Protein AF-A0AAC8W5Y7-F1 (afdb_monomer)

Foldseek 3Di:
DDPPDDDVVVLLVQQVVQVPDPFDPQCCFLLLVVLLCVLLVHDSPPDPLEAEDPFQALDLDDQPCQQPPPRQEYEYAPSVCVVNPPDPSHDYFYAFGSLLVSCVSVVQAADPQAEAEEEEEDQDDQFKHKDDPLLVQLVVQLPFPPRRPDYAYEYESVCVVVVSCVSNVVSVHHYHYLHHRSDSCSSVRLSVVLSNHQAYEYCDDDRSCLSNVQSQRFYAYDDDNIDMDGHPCNVVQVVVCVVVVHHSDDPCVCVRPSNVVLVVQHHHSPDDRGQDPSNSVSSCSRRNNVVGDDSNVSSVVVVVSCCVVPVVVVVVVVVCVVVVPPDPD

Nearest PDB structures (foldseek):
  3mmz-assembly1_D-2  TM=4.426E-01  e=1.079E-01  Streptomyces avermitilis MA-4680 = NBRC 14893
  1vgu-assembly1_A  TM=3.150E-01  e=2.350E+00  Escherichia coli
  6roj-assembly1_A  TM=2.893E-01  e=3.775E+00  Saccharomyces cerevisiae S288C
  3tqh-assembly1_A  TM=2.753E-01  e=6.435E+00  Coxiella burnetii
  3fks-assembly1_G  TM=1.838E-01  e=5.077E+00  Saccharomyces cerevisiae

pLDDT: mean 87.55, std 13.94, range [38.94, 98.75]

Secondary structure (DSSP, 8-state):
---TT--HHHHHHHHHHHHTSPPPPGGGGGGHHHHHHHHTT--TTS---EEE-SS--SS-PPPHHHHH---SEEEE-HHHHHHHTT-TT-EEEE---HHHHHHHHTT----TT-EEEEEE-----SSEEEE--HHHHHHHHHTS-GGG-SEEEE--HHHHHTTTTHHHHHTTPPEE----TT-TTHHHHHHHHHTTEEEEEESS-SHHHHHHHHTT--EEE-SPPPEEEE-TTHHHHHHHHHHHTS-SS-GGGGG-HHHHHHHHHSPBTTS--S--HHHHHHHHHHH--SSPPPHHHHHHHHHHHHHHH-HHHHHHHHHHHHH--SS--

Sequence (329 aa):
MSITGFDLDTAFRQIEALAAQPLPDEPYWYGLGYH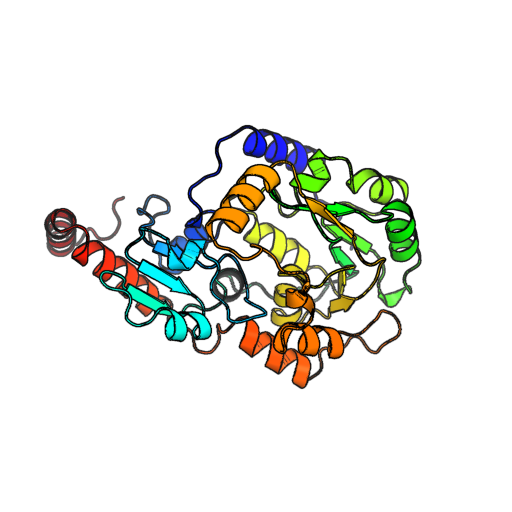ILDMCELPATFPLRFQVHHGPMIDPEPFRMYTESRLPILICHEAFAKTLQGQPGRKIMVLGAPQVRYRRYQGIVQDADACGTIAFPCHSTHHIDTEFDHSAYAEQLRTLPERFQPVSVCIYALDLLKGRHMPYLEAGLPILSAGHMADPEFTTRLYNFLRRARFTTGNEIGTHSILSLEMGIPYFHSGPQPLYRPGAGAAEHAAIADKLGKPLLSPTDYNRPKSARLRALIPTVTDNVAISPDLAALIQDIHGCDDAASVDDVRRFILDSYVSFYPATQTVLRHARKTGDFLGV

Solvent-accessible surface area (backbone atoms only — not comparable to full-atom values): 18246 Å² total; per-residue (Å²): 129,73,94,77,82,70,58,56,68,61,50,47,55,52,30,54,58,55,70,76,44,83,76,64,64,73,39,39,43,37,12,46,41,53,44,53,27,55,69,38,76,40,52,86,82,56,80,83,59,45,42,55,58,95,50,53,45,65,60,69,72,74,54,64,67,71,80,64,49,86,48,46,26,38,40,27,38,59,62,39,50,67,76,55,62,85,52,85,85,56,46,77,46,48,48,16,17,53,68,59,51,43,36,59,73,69,65,65,59,62,45,95,82,33,40,23,22,38,33,36,65,67,65,47,54,71,44,32,35,51,46,68,67,50,52,62,39,27,52,53,59,72,65,48,60,71,91,48,43,60,53,33,38,41,46,51,37,68,36,49,78,67,54,65,52,50,44,30,50,76,64,70,34,51,66,44,60,43,43,32,54,71,30,63,56,15,50,61,44,42,50,61,50,51,22,44,27,46,29,35,33,18,35,51,89,51,61,70,48,52,58,33,47,71,62,70,27,32,41,28,48,50,65,66,75,64,44,81,40,79,22,90,45,24,65,63,49,48,59,48,17,65,76,65,77,47,70,88,74,52,88,63,62,68,70,35,70,51,49,43,52,50,60,72,60,49,27,42,83,89,51,78,44,69,78,44,73,69,45,51,54,49,48,49,67,32,30,32,54,87,84,28,60,53,57,68,55,50,35,50,50,52,54,53,48,48,42,71,77,36,63,76,49,44,57,53,53,54,47,27,70,73,70,67,56,78,83,86,116

Radius of gyration: 20.74 Å; Cα contacts (8 Å, |Δi|>4): 518; chains: 1; bounding box: 56×45×54 Å

Mean predicted aligned error: 6.44 Å

Organism: NCBI:txid528244

Structure (mmCIF, N/CA/C/O backbone):
data_AF-A0AAC8W5Y7-F1
#
_entry.id   AF-A0AAC8W5Y7-F1
#
loop_
_atom_site.group_PDB
_atom_site.id
_atom_site.type_symbol
_atom_site.label_atom_id
_atom_site.label_alt_id
_atom_site.label_comp_id
_atom_site.label_asym_id
_atom_site.label_entity_id
_atom_site.label_seq_id
_atom_site.pdbx_PDB_ins_code
_atom_site.Cartn_x
_atom_site.Cartn_y
_atom_site.Cartn_z
_atom_site.occupancy
_atom_site.B_iso_or_equiv
_atom_site.auth_seq_id
_atom_site.auth_comp_id
_atom_site.auth_asym_id
_atom_site.auth_atom_id
_atom_site.pdbx_PDB_model_num
ATOM 1 N N . MET A 1 1 ? -1.435 -14.550 -19.882 1.00 45.97 1 MET A N 1
ATOM 2 C CA . MET A 1 1 ? -2.482 -13.511 -19.985 1.00 45.97 1 MET A CA 1
ATOM 3 C C . MET A 1 1 ? -1.855 -12.203 -19.553 1.00 45.97 1 MET A C 1
ATOM 5 O O . MET A 1 1 ? -1.107 -12.215 -18.596 1.00 45.97 1 MET A O 1
ATOM 9 N N . SER 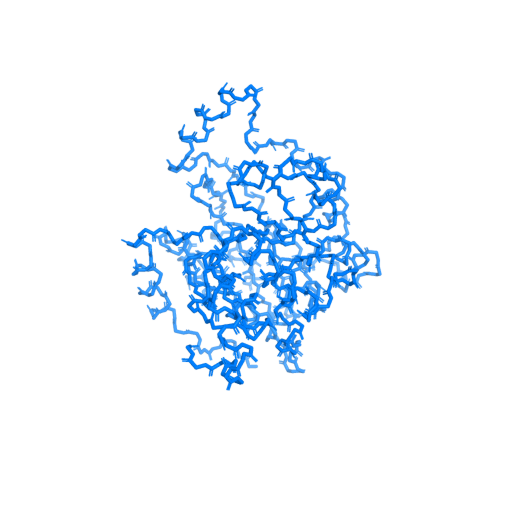A 1 2 ? -2.058 -11.105 -20.270 1.00 51.28 2 SER A N 1
ATOM 10 C CA . SER A 1 2 ? -1.596 -9.803 -19.782 1.00 51.28 2 SER A CA 1
ATOM 11 C C . SER A 1 2 ? -2.571 -9.292 -18.712 1.00 51.28 2 SER A C 1
ATOM 13 O O . SER A 1 2 ? -3.741 -9.682 -18.732 1.00 51.28 2 SER A O 1
ATOM 15 N N . ILE A 1 3 ? -2.142 -8.392 -17.819 1.00 61.19 3 ILE A N 1
ATOM 16 C CA . ILE A 1 3 ? -3.042 -7.560 -16.991 1.00 61.19 3 ILE A CA 1
ATOM 17 C C . ILE A 1 3 ? -3.725 -6.517 -17.917 1.00 61.19 3 ILE A C 1
ATOM 19 O O . ILE A 1 3 ? -3.741 -5.315 -17.675 1.00 61.19 3 ILE A O 1
ATOM 23 N N . THR A 1 4 ? -4.229 -6.970 -19.066 1.00 56.12 4 THR A N 1
ATOM 24 C CA . THR A 1 4 ? -4.900 -6.196 -20.109 1.00 56.12 4 THR A CA 1
ATOM 25 C C . THR A 1 4 ? -6.372 -6.137 -19.763 1.00 56.12 4 THR A C 1
ATOM 27 O O . THR A 1 4 ? -7.083 -7.131 -19.880 1.00 56.12 4 THR A O 1
ATOM 30 N N . GLY A 1 5 ? -6.811 -4.979 -19.293 1.00 71.94 5 GLY A N 1
ATOM 31 C CA . GLY A 1 5 ? -8.181 -4.749 -18.840 1.00 71.94 5 GLY A CA 1
ATOM 32 C C . GLY A 1 5 ? -8.302 -3.572 -17.877 1.00 71.94 5 GLY A C 1
ATOM 33 O O . GLY A 1 5 ? -9.412 -3.150 -17.576 1.00 71.94 5 GLY A O 1
ATOM 34 N N . PHE A 1 6 ? -7.178 -3.027 -17.400 1.00 88.06 6 PHE A N 1
ATOM 35 C CA . PHE A 1 6 ? -7.176 -1.786 -16.637 1.00 88.06 6 PHE A CA 1
ATOM 36 C C . PHE A 1 6 ? -7.458 -0.589 -17.556 1.00 88.06 6 PHE A C 1
ATOM 38 O O . PHE A 1 6 ? -6.692 -0.312 -18.478 1.00 88.06 6 PHE A O 1
ATOM 45 N N . ASP A 1 7 ? -8.563 0.106 -17.297 1.00 93.88 7 ASP A N 1
ATOM 46 C CA . ASP A 1 7 ? -8.934 1.346 -17.977 1.00 93.88 7 ASP A CA 1
ATOM 47 C C . ASP A 1 7 ? -8.217 2.529 -17.307 1.00 93.88 7 ASP A C 1
ATOM 49 O O . ASP A 1 7 ? -8.671 3.071 -16.292 1.00 93.88 7 ASP A O 1
ATOM 53 N N . LEU A 1 8 ? -7.059 2.891 -17.869 1.00 93.88 8 LEU A N 1
ATOM 54 C CA . LEU A 1 8 ? -6.228 3.982 -17.364 1.00 93.88 8 LEU A CA 1
ATOM 55 C C . LEU A 1 8 ? -6.957 5.331 -17.418 1.00 93.88 8 LEU A C 1
ATOM 57 O O . LEU A 1 8 ? -6.830 6.108 -16.476 1.00 93.88 8 LEU A O 1
ATOM 61 N N . ASP A 1 9 ? -7.751 5.591 -18.458 1.00 95.12 9 ASP A N 1
ATOM 62 C CA . ASP A 1 9 ? -8.460 6.864 -18.625 1.00 95.12 9 ASP A CA 1
ATOM 63 C C . ASP A 1 9 ? -9.539 7.036 -17.554 1.00 95.12 9 ASP A C 1
ATOM 65 O O . ASP A 1 9 ? -9.685 8.109 -16.961 1.00 95.12 9 ASP A O 1
ATOM 69 N N . THR A 1 10 ? -10.295 5.974 -17.268 1.00 95.56 10 THR A N 1
ATOM 70 C CA . THR A 1 10 ? -11.274 5.986 -16.174 1.00 95.56 10 THR A CA 1
ATOM 71 C C . THR A 1 10 ? -10.589 6.152 -14.822 1.00 95.56 10 THR A C 1
ATOM 73 O O . THR A 1 10 ? -11.034 6.979 -14.022 1.00 95.56 10 THR A O 1
ATOM 76 N N . ALA A 1 11 ? -9.483 5.441 -14.578 1.00 95.12 11 ALA A N 1
ATOM 77 C CA . ALA A 1 11 ? -8.715 5.608 -13.347 1.00 95.12 11 ALA A CA 1
ATOM 78 C C . ALA A 1 11 ? -8.182 7.042 -13.193 1.00 95.12 11 ALA A C 1
ATOM 80 O O . ALA A 1 11 ? -8.245 7.603 -12.099 1.00 95.12 11 ALA A O 1
ATOM 81 N N . PHE A 1 12 ? -7.710 7.655 -14.280 1.00 96.25 12 PHE A N 1
ATOM 82 C CA . PHE A 1 12 ? -7.204 9.024 -14.283 1.00 96.25 12 PHE A CA 1
ATOM 83 C C . PHE A 1 12 ? -8.306 10.037 -13.960 1.00 96.25 12 PHE A C 1
ATOM 85 O O . PHE A 1 12 ? -8.142 10.828 -13.033 1.00 96.25 12 PHE A O 1
ATOM 92 N N . ARG A 1 13 ? -9.474 9.941 -14.612 1.00 97.38 13 ARG A N 1
ATOM 93 C CA . ARG A 1 13 ? -10.639 10.796 -14.305 1.00 97.38 13 ARG A CA 1
ATOM 94 C C . ARG A 1 13 ? -11.070 10.692 -12.841 1.00 97.38 13 ARG A C 1
ATOM 96 O O . ARG A 1 13 ? -11.400 11.698 -12.218 1.00 97.38 13 ARG A O 1
ATOM 103 N N . GLN A 1 14 ? -11.069 9.482 -12.280 1.00 97.44 14 GLN A N 1
ATOM 104 C CA . GLN A 1 14 ? -11.394 9.266 -10.868 1.00 97.44 14 GLN A CA 1
ATOM 105 C C . GLN A 1 14 ? -10.349 9.899 -9.941 1.00 97.44 14 GLN A C 1
ATOM 107 O O . GLN A 1 14 ? -10.709 10.521 -8.941 1.00 97.44 14 GLN A O 1
ATOM 112 N N . ILE A 1 15 ? -9.063 9.778 -10.279 1.00 97.69 15 ILE A N 1
ATOM 113 C CA . ILE A 1 15 ? -7.971 10.407 -9.533 1.00 97.69 15 ILE A CA 1
ATOM 114 C C . ILE A 1 15 ? -8.098 11.933 -9.561 1.00 97.69 15 ILE A C 1
ATOM 116 O O . ILE A 1 15 ? -8.018 12.547 -8.501 1.00 97.69 15 ILE A O 1
ATOM 120 N N . GLU A 1 16 ? -8.338 12.544 -10.723 1.00 97.38 16 GLU A N 1
ATOM 121 C CA . GLU A 1 16 ? -8.546 13.994 -10.847 1.00 97.38 16 GLU A CA 1
ATOM 122 C C . GLU A 1 16 ? -9.746 14.464 -10.017 1.00 97.38 16 GLU A C 1
ATOM 124 O O . GLU A 1 16 ? -9.647 15.438 -9.267 1.00 97.38 16 GLU A O 1
ATOM 129 N N . ALA A 1 17 ? -10.865 13.736 -10.091 1.00 97.62 17 ALA A N 1
ATOM 130 C CA . ALA A 1 17 ? -12.071 14.060 -9.338 1.00 97.62 17 ALA A CA 1
ATOM 131 C C . ALA A 1 17 ? -11.858 13.996 -7.816 1.00 97.62 17 ALA A C 1
ATOM 133 O O . ALA A 1 17 ? -12.403 14.831 -7.092 1.00 97.62 17 ALA A O 1
ATOM 134 N N . LEU A 1 18 ? -11.076 13.029 -7.325 1.00 96.88 18 LEU A N 1
ATOM 135 C CA . LEU A 1 18 ? -10.738 12.904 -5.903 1.00 96.88 18 LEU A CA 1
ATOM 136 C C . LEU A 1 18 ? -9.685 13.927 -5.463 1.00 96.88 18 LEU A C 1
ATOM 138 O O . LEU A 1 18 ? -9.779 14.449 -4.357 1.00 96.88 18 LEU A O 1
ATOM 142 N N . ALA A 1 19 ? -8.709 14.243 -6.316 1.00 95.06 19 ALA A N 1
ATOM 143 C CA . ALA A 1 19 ? -7.677 15.240 -6.030 1.00 95.06 19 ALA A CA 1
ATOM 144 C C . ALA A 1 19 ? -8.243 16.669 -5.936 1.00 95.06 19 ALA A C 1
ATOM 146 O O . ALA A 1 19 ? -7.662 17.520 -5.265 1.00 95.06 19 ALA A O 1
ATOM 147 N N . ALA A 1 20 ? -9.383 16.933 -6.582 1.00 95.50 20 ALA A N 1
ATOM 148 C CA . ALA A 1 20 ? -10.097 18.206 -6.500 1.00 95.50 20 ALA A CA 1
ATOM 149 C C . ALA A 1 20 ? -10.937 18.374 -5.215 1.00 95.50 20 ALA A C 1
ATOM 151 O O . ALA A 1 20 ? -11.497 19.448 -4.985 1.00 95.50 20 ALA A O 1
ATOM 152 N N . GLN A 1 21 ? -11.056 17.331 -4.388 1.00 95.00 21 GLN A N 1
ATOM 153 C CA . GLN A 1 21 ? -11.847 17.340 -3.156 1.00 95.00 21 GLN A CA 1
ATOM 154 C C . GLN A 1 21 ? -10.939 17.434 -1.921 1.00 95.00 21 GLN A C 1
ATOM 156 O O . GLN A 1 21 ? -9.789 16.993 -1.963 1.00 95.00 21 GLN A O 1
ATOM 161 N N . PRO A 1 22 ? -11.434 17.975 -0.791 1.00 94.12 22 PRO A N 1
ATOM 162 C CA . PRO A 1 22 ? -10.738 17.845 0.483 1.00 94.12 22 PRO A CA 1
ATOM 163 C C . PRO A 1 22 ? -10.471 16.371 0.800 1.00 94.12 22 PRO A C 1
ATOM 165 O O . PRO A 1 22 ? -11.337 15.521 0.584 1.00 94.12 22 PRO A O 1
ATOM 168 N N . LEU A 1 23 ? -9.286 16.073 1.336 1.00 91.69 23 LEU A N 1
ATOM 169 C CA . LEU A 1 23 ? -8.985 14.720 1.793 1.00 91.69 23 LEU A CA 1
ATOM 170 C C . LEU A 1 23 ? -9.985 14.306 2.884 1.00 91.69 23 LEU A C 1
ATOM 172 O O . LEU A 1 23 ? -10.309 15.126 3.749 1.00 91.69 23 LEU A O 1
ATOM 176 N N . PRO A 1 24 ? -10.454 13.045 2.877 1.00 91.94 24 PRO A N 1
ATOM 177 C CA . PRO A 1 24 ? -11.230 12.530 3.989 1.00 91.94 24 PRO A CA 1
ATOM 178 C C . PRO A 1 24 ? -10.348 12.463 5.238 1.00 91.94 24 PRO A C 1
ATOM 180 O O . PRO A 1 24 ? -9.114 12.519 5.153 1.00 91.94 24 PRO A O 1
ATOM 183 N N . ASP A 1 25 ? -10.991 12.296 6.395 1.00 90.69 25 ASP A N 1
ATOM 184 C CA . ASP A 1 25 ? -10.271 12.072 7.642 1.00 90.69 25 ASP A CA 1
ATOM 185 C C . ASP A 1 25 ? -9.282 10.913 7.479 1.00 90.69 25 ASP A C 1
ATOM 187 O O . ASP A 1 25 ? -9.574 9.891 6.853 1.00 90.69 25 ASP A O 1
ATOM 191 N N . GLU A 1 26 ? -8.111 11.084 8.083 1.00 88.88 26 GLU A N 1
ATOM 192 C CA . GLU A 1 26 ? -6.965 10.183 7.993 1.00 88.88 26 GLU A CA 1
ATOM 193 C C . GLU A 1 26 ? -7.301 8.681 8.116 1.00 88.88 26 GLU A C 1
ATOM 195 O O . GLU A 1 26 ? -6.759 7.894 7.333 1.00 88.88 26 GLU A O 1
ATOM 200 N N . PRO A 1 27 ? -8.220 8.239 9.004 1.00 91.44 27 PRO A N 1
ATOM 201 C CA . PRO A 1 27 ? -8.562 6.826 9.101 1.00 91.44 27 PRO A CA 1
ATOM 202 C C . PRO A 1 27 ? -9.160 6.217 7.828 1.00 91.44 27 PRO A C 1
ATOM 204 O O . PRO A 1 27 ? -9.117 5.000 7.669 1.00 91.44 27 PRO A O 1
ATOM 207 N N . TYR A 1 28 ? -9.707 7.027 6.920 1.00 93.69 28 TYR A N 1
ATOM 208 C CA . TYR A 1 28 ? -10.279 6.569 5.651 1.00 93.69 28 TYR A CA 1
ATOM 209 C C . TYR A 1 28 ? -9.277 6.531 4.500 1.00 93.69 28 TYR A C 1
ATOM 211 O O . TYR A 1 28 ? -9.621 6.042 3.421 1.00 93.69 28 TYR A O 1
ATOM 219 N N . TRP A 1 29 ? -8.053 7.027 4.692 1.00 94.75 29 TRP A N 1
ATOM 220 C CA . TRP A 1 29 ? -7.043 6.980 3.640 1.00 94.75 29 TRP A CA 1
ATOM 221 C C . TRP A 1 29 ? -6.814 5.536 3.193 1.00 94.75 29 TRP A C 1
ATOM 223 O O . TRP A 1 29 ? -6.771 4.625 4.014 1.00 94.75 29 TRP A O 1
ATOM 233 N N . TYR A 1 30 ? -6.691 5.331 1.885 1.00 96.19 30 TYR A N 1
ATOM 234 C CA . TYR A 1 30 ? -6.519 4.043 1.213 1.00 96.19 30 TYR A CA 1
ATOM 235 C C . TYR A 1 30 ? -7.642 3.021 1.468 1.00 96.19 30 TYR A C 1
ATOM 237 O O . TYR A 1 30 ? -7.440 1.822 1.253 1.00 96.19 30 TYR A O 1
ATOM 245 N N . GLY A 1 31 ? -8.801 3.475 1.957 1.00 95.94 31 GLY A N 1
ATOM 246 C CA . GLY A 1 31 ? -9.940 2.625 2.302 1.00 95.94 31 GLY A CA 1
ATOM 247 C C . GLY A 1 31 ? -9.852 1.942 3.669 1.00 95.94 31 GLY A C 1
ATOM 248 O O . GLY A 1 31 ? -10.759 1.197 4.031 1.00 95.94 31 GLY A O 1
ATOM 249 N N . LEU A 1 32 ? -8.807 2.194 4.470 1.00 95.38 32 LEU A N 1
ATOM 250 C CA . LEU A 1 32 ? -8.521 1.401 5.679 1.00 95.38 32 LEU A CA 1
ATOM 251 C C . LEU A 1 32 ? -9.666 1.406 6.698 1.00 95.38 32 LEU A C 1
ATOM 253 O O . LEU A 1 32 ? -10.021 0.360 7.240 1.00 95.38 32 LEU A O 1
ATOM 257 N N . GLY A 1 33 ? -10.263 2.570 6.939 1.00 94.75 33 GLY A N 1
ATOM 258 C CA . GLY A 1 33 ? -11.409 2.721 7.824 1.00 94.75 33 GLY A CA 1
ATOM 259 C C . GLY A 1 33 ? -12.610 1.897 7.367 1.00 94.75 33 GLY A C 1
ATOM 260 O O . GLY A 1 33 ? -13.192 1.174 8.173 1.00 94.75 33 GLY A O 1
ATOM 261 N N . TYR A 1 34 ? -12.918 1.928 6.066 1.00 96.00 34 TYR A N 1
ATOM 262 C CA . TYR A 1 34 ? -13.987 1.117 5.481 1.00 96.00 34 TYR A CA 1
ATOM 263 C C . TYR A 1 34 ? -13.699 -0.377 5.615 1.00 96.00 34 TYR A C 1
ATOM 265 O O . TYR A 1 34 ? -14.588 -1.128 5.996 1.00 96.00 34 TYR A O 1
ATOM 273 N N . HIS A 1 35 ? -12.454 -0.806 5.402 1.00 95.62 35 HIS A N 1
ATOM 274 C CA . HIS A 1 35 ? -12.069 -2.206 5.582 1.00 95.62 35 HIS A CA 1
ATOM 275 C C . HIS A 1 35 ? -12.220 -2.680 7.027 1.00 95.62 35 HIS A C 1
ATOM 277 O O . HIS A 1 35 ? -12.647 -3.806 7.260 1.00 95.62 35 HIS A O 1
ATOM 283 N N . ILE A 1 36 ? -11.886 -1.842 8.013 1.00 95.06 36 ILE A N 1
ATOM 284 C CA . ILE A 1 36 ? -12.080 -2.197 9.425 1.00 95.06 36 ILE A CA 1
ATOM 285 C C . ILE A 1 36 ? -13.568 -2.331 9.749 1.00 95.06 36 ILE A C 1
ATOM 287 O O . ILE A 1 36 ? -13.941 -3.279 10.438 1.00 95.06 36 ILE A O 1
ATOM 291 N N . LEU A 1 37 ? -14.409 -1.418 9.255 1.00 95.00 37 LEU A N 1
ATOM 292 C CA . LEU A 1 37 ? -15.858 -1.497 9.448 1.00 95.00 37 LEU A CA 1
ATOM 293 C C . LEU A 1 37 ? -16.451 -2.745 8.792 1.00 95.00 37 LEU A C 1
ATOM 295 O O . LEU A 1 37 ? -17.188 -3.463 9.460 1.00 95.00 37 LEU A O 1
ATOM 299 N N . ASP A 1 38 ? -16.069 -3.030 7.547 1.00 95.94 38 ASP A N 1
ATOM 300 C CA . ASP A 1 38 ? -16.485 -4.220 6.796 1.00 95.94 38 ASP A CA 1
ATOM 301 C C . ASP A 1 38 ? -16.095 -5.511 7.527 1.00 95.94 38 ASP A C 1
ATOM 303 O O . ASP A 1 38 ? -16.958 -6.329 7.838 1.00 95.94 38 ASP A O 1
ATOM 307 N N . MET A 1 39 ? -14.822 -5.645 7.925 1.00 95.31 39 MET A N 1
ATOM 308 C CA . MET A 1 39 ? -14.362 -6.783 8.729 1.00 95.31 39 MET A CA 1
ATOM 309 C C . MET A 1 39 ? -15.170 -6.930 10.020 1.00 95.31 39 MET A C 1
ATOM 311 O O . MET A 1 39 ? -15.500 -8.038 10.415 1.00 95.31 39 MET A O 1
ATOM 315 N N . CYS A 1 40 ? -15.492 -5.823 10.690 1.00 94.31 40 CYS A N 1
ATOM 316 C CA . CYS A 1 40 ? -16.243 -5.840 11.943 1.00 94.31 40 CYS A CA 1
ATOM 317 C C . CYS A 1 40 ? -17.764 -5.944 11.750 1.00 94.31 40 CYS A C 1
ATOM 319 O O . CYS A 1 40 ? -18.487 -5.810 12.742 1.00 94.31 40 CYS A O 1
ATOM 321 N N . GLU A 1 41 ? -18.261 -6.131 10.523 1.00 94.88 41 GLU A N 1
ATOM 322 C CA . GLU A 1 41 ? -19.691 -6.124 10.191 1.00 94.88 41 GLU A CA 1
ATOM 323 C C . GLU A 1 41 ? -20.415 -4.905 10.796 1.00 94.88 41 GLU A C 1
ATOM 325 O O . GLU A 1 41 ? -21.445 -5.011 11.480 1.00 94.88 41 GLU A O 1
ATOM 330 N N . LEU A 1 42 ? -19.806 -3.733 10.634 1.00 93.38 42 LEU A N 1
ATOM 331 C CA . LEU A 1 42 ? -20.364 -2.446 11.026 1.00 93.38 42 LEU A CA 1
ATOM 332 C C . LEU A 1 42 ? -20.785 -1.677 9.767 1.00 93.38 42 LEU A C 1
ATOM 334 O O . LEU A 1 42 ? -20.090 -1.754 8.753 1.00 93.38 42 LEU A O 1
ATOM 338 N N . PRO A 1 43 ? -21.884 -0.900 9.812 1.00 92.75 43 PRO A N 1
ATOM 339 C CA . PRO A 1 43 ? -22.288 -0.076 8.678 1.00 92.75 43 PRO A CA 1
ATOM 340 C C . PRO A 1 43 ? -21.159 0.860 8.241 1.00 92.75 43 PRO A C 1
ATOM 342 O O . PRO A 1 43 ? -20.468 1.428 9.084 1.00 92.75 43 PRO A O 1
ATOM 345 N N . ALA A 1 44 ? -21.014 1.105 6.938 1.00 91.50 44 ALA A N 1
ATOM 346 C CA . ALA A 1 44 ? -20.037 2.071 6.419 1.00 91.50 44 ALA A CA 1
ATOM 347 C C . ALA A 1 44 ? -20.269 3.507 6.938 1.00 91.50 44 ALA A C 1
ATOM 349 O O . ALA A 1 44 ? -19.363 4.334 6.926 1.00 91.50 44 ALA A O 1
ATOM 350 N N . THR A 1 45 ? -21.481 3.799 7.420 1.00 90.38 45 THR A N 1
ATOM 351 C CA . THR A 1 45 ? -21.863 5.057 8.077 1.00 90.38 45 THR A CA 1
ATOM 352 C C . THR A 1 45 ? -21.494 5.100 9.563 1.00 90.38 45 THR A C 1
ATOM 354 O O . THR A 1 45 ? -21.710 6.124 10.218 1.00 90.38 45 THR A O 1
ATOM 357 N N . PHE A 1 46 ? -20.949 4.013 10.123 1.00 89.88 46 PHE A N 1
ATOM 358 C CA . PHE A 1 46 ? -20.546 3.964 11.519 1.00 89.88 46 PHE A CA 1
ATOM 359 C C . PHE A 1 46 ? -19.413 4.973 11.771 1.00 89.88 46 PHE A C 1
ATOM 361 O O . PHE A 1 46 ? -18.383 4.945 11.096 1.00 89.88 46 PHE A O 1
ATOM 368 N N . PRO A 1 47 ? -19.561 5.869 12.757 1.00 87.00 47 PRO A N 1
ATOM 369 C CA . PRO A 1 47 ? -18.604 6.941 12.987 1.00 87.00 47 PRO A CA 1
ATOM 370 C C . PRO A 1 47 ? -17.242 6.402 13.432 1.00 87.00 47 PRO A C 1
ATOM 372 O O . PRO A 1 47 ? -17.081 5.898 14.549 1.00 87.00 47 PRO A O 1
ATOM 375 N N . LEU A 1 48 ? -16.232 6.592 12.583 1.00 86.12 48 LEU A N 1
ATOM 376 C CA . LEU A 1 48 ? -14.846 6.279 12.905 1.00 86.12 48 LEU A CA 1
ATOM 377 C C . LEU A 1 48 ? -14.306 7.234 13.968 1.00 86.12 48 LEU A C 1
ATOM 379 O O . LEU A 1 48 ? -13.949 8.379 13.711 1.00 86.12 48 LEU A O 1
ATOM 383 N N . ARG A 1 49 ? -14.252 6.742 15.205 1.00 87.56 49 ARG A N 1
ATOM 384 C CA . ARG A 1 49 ? -13.658 7.442 16.356 1.00 87.56 49 ARG A CA 1
ATOM 385 C C . ARG A 1 49 ? -12.328 6.825 16.769 1.00 87.56 49 ARG A C 1
ATOM 387 O O . ARG A 1 49 ? -11.952 6.886 17.938 1.00 87.56 49 ARG A O 1
ATOM 394 N N . PHE A 1 50 ? -11.636 6.223 15.809 1.00 89.56 50 PHE A N 1
ATOM 395 C CA . PHE A 1 50 ? -10.334 5.618 16.010 1.00 89.56 50 PHE A CA 1
ATOM 396 C C . PHE A 1 50 ? -9.328 6.096 14.976 1.00 89.56 50 PHE A C 1
ATOM 398 O O . PHE A 1 50 ? -9.660 6.309 13.814 1.00 89.56 50 PHE A O 1
ATOM 405 N N . GLN A 1 51 ? -8.090 6.236 15.425 1.00 90.75 51 GLN A N 1
ATOM 406 C CA . GLN A 1 51 ? -6.922 6.383 14.581 1.00 90.75 51 GLN A CA 1
ATOM 407 C C . GLN A 1 51 ? -6.450 4.997 14.145 1.00 90.75 51 GLN A C 1
ATOM 409 O O . GLN A 1 51 ? -6.439 4.071 14.957 1.00 90.75 51 GLN A O 1
ATOM 414 N N . VAL A 1 52 ? -6.022 4.856 12.895 1.00 90.19 52 VAL A N 1
ATOM 415 C CA . VAL A 1 52 ? -5.439 3.616 12.369 1.00 90.19 52 VAL A CA 1
ATOM 416 C C . VAL A 1 52 ? -4.065 3.900 11.771 1.00 90.19 52 VAL A C 1
ATOM 418 O O . VAL A 1 52 ? -3.816 4.997 11.275 1.00 90.19 52 VAL A O 1
ATOM 421 N N . HIS A 1 53 ? -3.159 2.927 11.847 1.00 86.31 53 HIS A N 1
ATOM 422 C CA . HIS A 1 53 ? -1.876 3.001 11.155 1.00 86.31 53 HIS A CA 1
ATOM 423 C C . HIS A 1 53 ? -2.021 2.857 9.633 1.00 86.31 53 HIS A C 1
ATOM 425 O O . HIS A 1 53 ? -2.718 1.972 9.143 1.00 86.31 53 HIS A O 1
ATOM 431 N N . HIS A 1 54 ? -1.288 3.689 8.893 1.00 82.81 54 HIS A N 1
ATOM 432 C CA . HIS A 1 54 ? -1.337 3.788 7.431 1.00 82.81 54 HIS A CA 1
ATOM 433 C C . HIS A 1 54 ? -0.790 2.592 6.655 1.00 82.81 54 HIS A C 1
ATOM 435 O O . HIS A 1 54 ? -1.019 2.496 5.452 1.00 82.81 54 HIS A O 1
ATOM 441 N N . GLY A 1 55 ? -0.067 1.679 7.295 1.00 86.25 55 GLY A N 1
ATOM 442 C CA . GLY A 1 55 ? 0.520 0.533 6.616 1.00 86.25 55 GLY A CA 1
ATOM 443 C C . GLY A 1 55 ? 1.361 -0.348 7.526 1.00 86.25 55 GLY A C 1
ATOM 444 O O . GLY A 1 55 ? 1.469 -0.072 8.725 1.00 86.25 55 GLY A O 1
ATOM 445 N N . PRO A 1 56 ? 1.960 -1.408 6.959 1.00 87.38 56 PRO A N 1
ATOM 446 C CA . PRO A 1 56 ? 2.994 -2.182 7.628 1.00 87.38 56 PRO A CA 1
ATOM 447 C C . PRO A 1 56 ? 4.153 -1.266 8.017 1.00 87.38 56 PRO A C 1
ATOM 449 O O . PRO A 1 56 ? 4.602 -0.441 7.221 1.00 87.38 56 PRO A O 1
ATOM 452 N N . MET A 1 57 ? 4.630 -1.401 9.249 1.00 81.44 57 MET A N 1
ATOM 453 C CA . MET A 1 57 ? 5.605 -0.473 9.805 1.00 81.44 57 MET A CA 1
ATOM 454 C C . MET A 1 57 ? 6.960 -1.149 9.854 1.00 81.44 57 MET A C 1
ATOM 456 O O . MET A 1 57 ? 7.209 -1.999 10.705 1.00 81.44 57 MET A O 1
ATOM 460 N N . ILE A 1 58 ? 7.832 -0.758 8.924 1.00 85.75 58 ILE A N 1
ATOM 461 C CA . ILE A 1 58 ? 9.180 -1.322 8.836 1.00 85.75 58 ILE A CA 1
ATOM 462 C C . ILE A 1 58 ? 9.949 -1.023 10.126 1.00 85.75 58 ILE A C 1
ATOM 464 O O . ILE A 1 58 ? 10.606 -1.912 10.652 1.00 85.75 58 ILE A O 1
ATOM 468 N N . ASP A 1 59 ? 9.796 0.179 10.690 1.00 79.50 59 ASP A N 1
ATOM 469 C CA . ASP A 1 59 ? 10.433 0.571 11.945 1.00 79.50 59 ASP A CA 1
ATOM 470 C C . ASP A 1 59 ? 9.413 1.044 13.001 1.00 79.50 59 ASP A C 1
ATOM 472 O O . ASP A 1 59 ? 8.405 1.667 12.659 1.00 79.50 59 ASP A O 1
ATOM 476 N N . PRO A 1 60 ? 9.661 0.775 14.298 1.00 69.69 60 PRO A N 1
ATOM 477 C CA . PRO A 1 60 ? 8.658 0.893 15.362 1.00 69.69 60 PRO A CA 1
ATOM 478 C C . PRO A 1 60 ? 8.451 2.310 15.931 1.00 69.69 60 PRO A C 1
ATOM 480 O O . PRO A 1 60 ? 7.837 2.454 16.986 1.00 69.69 60 PRO A O 1
ATOM 483 N N . GLU A 1 61 ? 8.948 3.369 15.291 1.00 75.31 61 GLU A N 1
ATOM 484 C CA . GLU A 1 61 ? 8.803 4.735 15.823 1.00 75.31 61 GLU A CA 1
ATOM 485 C C . GLU A 1 61 ? 7.477 5.379 15.407 1.00 75.31 61 GLU A C 1
ATOM 487 O O . GLU A 1 61 ? 7.217 5.495 14.204 1.00 75.31 61 GLU A O 1
ATOM 492 N N . PRO A 1 62 ? 6.584 5.739 16.354 1.00 72.50 62 PRO A N 1
ATOM 493 C CA . PRO A 1 62 ? 5.263 6.235 15.994 1.00 72.50 62 PRO A CA 1
ATOM 494 C C . PRO A 1 62 ? 5.385 7.561 15.256 1.00 72.50 62 PRO A C 1
ATOM 496 O O . PRO A 1 62 ? 6.036 8.491 15.736 1.00 72.50 62 PRO A O 1
ATOM 499 N N . PHE A 1 63 ? 4.694 7.675 14.120 1.00 74.75 63 PHE A N 1
ATOM 500 C CA . PHE A 1 63 ? 4.498 8.975 13.496 1.00 74.75 63 PHE A CA 1
ATOM 501 C C . PHE A 1 63 ? 3.773 9.910 14.463 1.00 74.75 63 PHE A C 1
ATOM 503 O O . PHE A 1 63 ? 2.895 9.504 15.231 1.00 74.75 63 PHE A O 1
ATOM 510 N N . ARG A 1 64 ? 4.126 11.195 14.383 1.00 74.44 64 ARG A N 1
ATOM 511 C CA . ARG A 1 64 ? 3.549 12.259 15.209 1.00 74.44 64 ARG A CA 1
ATOM 512 C C . ARG A 1 64 ? 2.023 12.286 15.142 1.00 74.44 64 ARG A C 1
ATOM 514 O O . ARG A 1 64 ? 1.369 12.516 16.149 1.00 74.44 64 ARG A O 1
ATOM 521 N N . MET A 1 65 ? 1.457 12.000 13.972 1.00 76.94 65 MET A N 1
ATOM 522 C CA . MET A 1 65 ? 0.008 11.930 13.796 1.00 76.94 65 MET A CA 1
ATOM 523 C C . MET A 1 65 ? -0.649 10.922 14.747 1.00 76.94 65 MET A C 1
ATOM 525 O O . MET A 1 65 ? -1.700 11.204 15.312 1.00 76.94 65 MET A O 1
ATOM 529 N N . TYR A 1 66 ? 0.018 9.807 15.057 1.00 79.75 66 TYR A N 1
ATOM 530 C CA . TYR A 1 66 ? -0.485 8.835 16.022 1.00 79.75 66 TYR A CA 1
ATOM 531 C C . TYR A 1 66 ? -0.295 9.306 17.460 1.00 79.75 66 TYR A C 1
ATOM 533 O O . TYR A 1 66 ? -1.198 9.137 18.276 1.00 79.75 66 TYR A O 1
ATOM 541 N N . THR A 1 67 ? 0.839 9.923 17.801 1.00 79.19 67 THR A N 1
ATOM 542 C CA . THR A 1 67 ? 1.069 10.433 19.165 1.00 79.19 67 THR A CA 1
ATOM 543 C C . THR A 1 67 ? 0.205 11.650 19.484 1.00 79.19 67 THR A C 1
ATOM 545 O O . THR A 1 67 ? -0.149 11.844 20.641 1.00 79.19 67 THR A O 1
ATOM 548 N N . GLU A 1 68 ? -0.213 12.429 18.489 1.00 82.50 68 GLU A N 1
ATOM 549 C CA . GLU A 1 68 ? -0.993 13.661 18.667 1.00 82.50 68 GLU A CA 1
ATOM 550 C C . GLU A 1 68 ? -2.474 13.533 18.296 1.00 82.50 68 GLU A C 1
ATOM 552 O O . GLU A 1 68 ? -3.244 14.458 18.564 1.00 82.50 68 GLU A O 1
ATOM 557 N N . SER A 1 69 ? -2.898 12.395 17.736 1.00 84.38 69 SER A N 1
ATOM 558 C CA . SER A 1 69 ? -4.299 12.169 17.373 1.00 84.38 69 SER A CA 1
ATOM 559 C C . SER A 1 69 ? -5.234 12.448 18.552 1.00 84.38 69 SER A C 1
ATOM 561 O O . SER A 1 69 ? -5.060 11.949 19.664 1.00 84.38 69 SER A O 1
ATOM 563 N N . ARG A 1 70 ? -6.270 13.254 18.333 1.00 84.75 70 ARG A N 1
ATOM 564 C CA . ARG A 1 70 ? -7.290 13.515 19.365 1.00 84.75 70 ARG A CA 1
ATOM 565 C C . ARG A 1 70 ? -8.322 12.395 19.454 1.00 84.75 70 ARG A C 1
ATOM 567 O O . ARG A 1 70 ? -9.235 12.474 20.275 1.00 84.75 70 ARG A O 1
ATOM 574 N N . LEU A 1 71 ? -8.207 11.383 18.595 1.00 87.94 71 LEU A N 1
ATOM 575 C CA . LEU A 1 71 ? -9.122 10.260 18.588 1.00 87.94 71 LEU A CA 1
ATOM 576 C C . LEU A 1 71 ? -8.884 9.395 19.833 1.00 87.94 71 LEU A C 1
ATOM 578 O O . LEU A 1 71 ? -7.741 9.090 20.178 1.00 87.94 71 LEU A O 1
ATOM 582 N N . PRO A 1 72 ? -9.959 9.008 20.533 1.00 84.69 72 PRO A N 1
ATOM 583 C CA . PRO A 1 72 ? -9.848 8.334 21.820 1.00 84.69 72 PRO A CA 1
ATOM 584 C C . PRO A 1 72 ? -9.452 6.855 21.699 1.00 84.69 72 PRO A C 1
ATOM 586 O O . PRO A 1 72 ? -9.187 6.191 22.701 1.00 84.69 72 PRO A O 1
ATOM 589 N N . ILE A 1 73 ? -9.427 6.327 20.476 1.00 87.25 73 ILE A N 1
ATOM 590 C CA . ILE A 1 73 ? -9.080 4.948 20.167 1.00 87.25 73 ILE A CA 1
ATOM 591 C C . ILE A 1 73 ? -7.919 4.950 19.171 1.00 87.25 73 ILE A C 1
ATOM 593 O O . ILE A 1 73 ? -7.954 5.686 18.187 1.00 87.25 73 ILE A O 1
ATOM 597 N N . LEU A 1 74 ? -6.923 4.099 19.391 1.00 87.06 74 LEU A N 1
ATOM 598 C CA . LEU A 1 74 ? -5.842 3.845 18.447 1.00 87.06 74 LEU A CA 1
ATOM 599 C C . LEU A 1 74 ? -5.786 2.359 18.100 1.00 87.06 74 LEU A C 1
ATOM 601 O O . LEU A 1 74 ? -5.721 1.509 18.987 1.00 87.06 74 LEU A O 1
ATOM 605 N N . ILE A 1 75 ? -5.770 2.068 16.807 1.00 86.62 75 ILE A N 1
ATOM 606 C CA . ILE A 1 75 ? -5.607 0.737 16.237 1.00 86.62 75 ILE A CA 1
ATOM 607 C C . ILE A 1 75 ? -4.237 0.690 15.556 1.00 86.62 75 ILE A C 1
ATOM 609 O O . ILE A 1 75 ? -4.002 1.388 14.567 1.00 86.62 75 ILE A O 1
ATOM 613 N N . CYS A 1 76 ? -3.308 -0.093 16.102 1.00 87.19 76 CYS A N 1
ATOM 614 C CA . CYS A 1 76 ? -1.912 -0.067 15.664 1.00 87.19 76 CYS A CA 1
ATOM 615 C C . CYS A 1 76 ? -1.225 -1.441 15.714 1.00 87.19 76 CYS A C 1
ATOM 617 O O . CYS A 1 76 ? -1.817 -2.460 1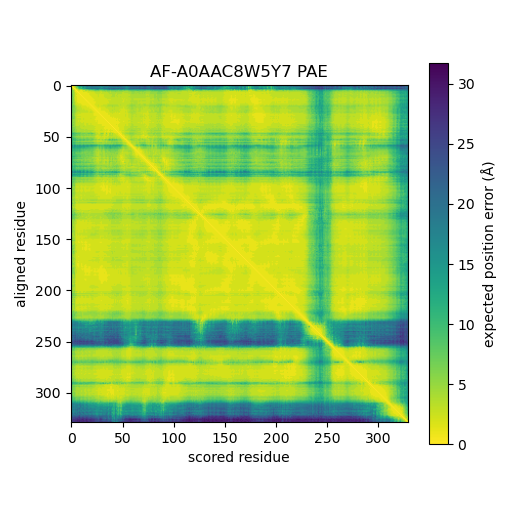6.069 1.00 87.19 76 CYS A O 1
ATOM 619 N N . HIS A 1 77 ? 0.054 -1.455 15.338 1.00 87.50 77 HIS A N 1
ATOM 620 C CA . HIS A 1 77 ? 0.957 -2.587 15.544 1.00 87.50 77 HIS A CA 1
ATOM 621 C C . HIS A 1 77 ? 1.419 -2.666 17.014 1.00 87.50 77 HIS A C 1
ATOM 623 O O . HIS A 1 77 ? 1.488 -1.641 17.702 1.00 87.50 77 HIS A O 1
ATOM 629 N N . GLU A 1 78 ? 1.770 -3.864 17.493 1.00 85.75 78 GLU A N 1
ATOM 630 C CA . GLU A 1 78 ? 2.147 -4.117 18.896 1.00 85.75 78 GLU A CA 1
ATOM 631 C C . GLU A 1 78 ? 3.316 -3.231 19.359 1.00 85.75 78 GLU A C 1
ATOM 633 O O . GLU A 1 78 ? 3.299 -2.676 20.459 1.00 85.75 78 GLU A O 1
ATOM 638 N N . ALA A 1 79 ? 4.307 -3.032 18.487 1.00 80.69 79 ALA A N 1
ATOM 639 C CA . ALA A 1 79 ? 5.455 -2.177 18.772 1.00 80.69 79 ALA A CA 1
ATOM 640 C C . ALA A 1 79 ? 5.051 -0.742 19.174 1.00 80.69 79 ALA A C 1
ATOM 642 O O . ALA A 1 79 ? 5.614 -0.200 20.121 1.00 80.69 79 ALA A O 1
ATOM 643 N N . PHE A 1 80 ? 4.024 -0.159 18.539 1.00 79.62 80 PHE A N 1
ATOM 644 C CA . PHE A 1 80 ? 3.512 1.163 18.931 1.00 79.62 80 PHE A CA 1
ATOM 645 C C . PHE A 1 80 ? 2.656 1.105 20.170 1.00 79.62 80 PHE A C 1
ATOM 647 O O . PHE A 1 80 ? 2.696 2.039 20.964 1.00 79.62 80 PHE A O 1
ATOM 654 N N . ALA A 1 81 ? 1.891 0.028 20.352 1.00 84.75 81 ALA A N 1
ATOM 655 C CA . ALA A 1 81 ? 1.102 -0.128 21.561 1.00 84.75 81 ALA A CA 1
ATOM 656 C C . ALA A 1 81 ? 2.011 -0.021 22.792 1.00 84.75 81 ALA A C 1
ATOM 658 O O . ALA A 1 81 ? 1.681 0.720 23.709 1.00 84.75 81 ALA A O 1
ATOM 659 N N . LYS A 1 82 ? 3.203 -0.631 22.761 1.00 82.50 82 LYS A N 1
ATOM 660 C CA . LYS A 1 82 ? 4.216 -0.499 23.825 1.00 82.50 82 LYS A CA 1
ATOM 661 C C . LYS A 1 82 ? 4.702 0.944 24.015 1.00 82.50 82 LYS A C 1
ATOM 663 O O . LYS A 1 82 ? 4.811 1.398 25.148 1.00 82.50 82 LYS A O 1
ATOM 668 N N . THR A 1 83 ? 4.960 1.686 22.936 1.00 77.81 83 THR A N 1
ATOM 669 C CA . THR A 1 83 ? 5.425 3.088 23.013 1.00 77.81 83 THR A CA 1
ATOM 670 C C . THR A 1 83 ? 4.332 4.070 23.447 1.00 77.81 83 THR A C 1
ATOM 672 O O . THR A 1 83 ? 4.627 5.124 24.006 1.00 77.81 83 THR A O 1
ATOM 675 N N . LEU A 1 84 ? 3.069 3.754 23.167 1.00 79.25 84 LEU A N 1
ATOM 676 C CA . LEU A 1 84 ? 1.924 4.641 23.391 1.00 79.25 84 LEU A CA 1
ATOM 677 C C . LEU A 1 84 ? 1.118 4.264 24.644 1.00 79.25 84 LEU A C 1
ATOM 679 O O . LEU A 1 84 ? 0.245 5.025 25.070 1.00 79.25 84 LEU A O 1
ATOM 683 N N . GLN A 1 85 ? 1.422 3.116 25.254 1.00 76.00 85 GLN A N 1
ATOM 684 C CA . GLN A 1 85 ? 0.880 2.692 26.540 1.00 76.00 85 GLN A CA 1
ATOM 685 C C . GLN A 1 85 ? 1.118 3.773 27.605 1.00 76.00 85 GLN A C 1
ATOM 687 O O . GLN A 1 85 ? 2.224 4.275 27.780 1.00 76.00 85 GLN A O 1
ATOM 692 N N . GLY A 1 86 ? 0.051 4.139 28.321 1.00 72.56 86 GLY A N 1
ATOM 693 C CA . GLY A 1 86 ? 0.096 5.128 29.402 1.00 72.56 86 GLY A CA 1
ATOM 694 C C . GLY A 1 86 ? -0.339 6.545 29.018 1.00 72.56 86 GLY A C 1
ATOM 695 O O . GLY A 1 86 ? -0.445 7.390 29.904 1.00 72.56 86 GLY A O 1
ATOM 696 N N . GLN A 1 87 ? -0.655 6.821 27.746 1.00 79.50 87 GLN A N 1
ATOM 697 C CA . GLN A 1 87 ? -1.256 8.106 27.374 1.00 79.50 87 GLN A CA 1
ATOM 698 C C . GLN A 1 87 ? -2.685 8.232 27.945 1.00 79.50 87 GLN A C 1
ATOM 700 O O . GLN A 1 87 ? -3.545 7.407 27.619 1.00 79.50 87 GLN A O 1
ATOM 705 N N . PRO A 1 88 ? -2.973 9.247 28.787 1.00 79.31 88 PRO A N 1
ATOM 706 C CA . PRO A 1 88 ? -4.285 9.397 29.409 1.00 79.31 88 PRO A CA 1
ATOM 707 C C . PRO A 1 88 ? -5.402 9.561 28.375 1.00 79.31 88 PRO A C 1
ATOM 709 O O . PRO A 1 88 ? -5.253 10.276 27.387 1.00 79.31 88 PRO A O 1
ATOM 712 N N . GLY A 1 89 ? -6.551 8.929 28.628 1.00 81.25 89 GLY A N 1
ATOM 713 C CA . GLY A 1 89 ? -7.757 9.111 27.814 1.00 81.25 89 GLY A CA 1
ATOM 714 C C . GLY A 1 89 ? -7.771 8.368 26.476 1.00 81.25 89 GLY A C 1
ATOM 715 O O . GLY A 1 89 ? -8.716 8.552 25.711 1.00 81.25 89 GLY A O 1
ATOM 716 N N . ARG A 1 90 ? -6.778 7.513 26.199 1.00 85.31 90 ARG A N 1
ATOM 717 C CA . ARG A 1 90 ? -6.742 6.681 24.990 1.00 85.31 90 ARG A CA 1
ATOM 718 C C . ARG A 1 90 ? -6.925 5.204 25.297 1.00 85.31 90 ARG A C 1
ATOM 720 O O . ARG A 1 90 ? -6.377 4.679 26.264 1.00 85.31 90 ARG A O 1
ATOM 727 N N . LYS A 1 91 ? -7.666 4.523 24.428 1.00 89.19 91 LYS A N 1
ATOM 728 C CA . LYS A 1 91 ? -7.739 3.062 24.363 1.00 89.19 91 LYS A CA 1
ATOM 729 C C . LYS A 1 91 ? -6.941 2.586 23.155 1.00 89.19 91 LYS A C 1
ATOM 731 O O . LYS A 1 91 ? -7.105 3.122 22.064 1.00 89.19 91 LYS A O 1
ATOM 736 N N . ILE A 1 92 ? -6.084 1.591 23.344 1.00 89.12 92 ILE A N 1
ATOM 737 C CA . ILE A 1 92 ? -5.210 1.063 22.291 1.00 89.12 92 ILE A CA 1
ATOM 738 C C . ILE A 1 92 ? -5.606 -0.385 22.000 1.00 89.12 92 ILE A C 1
ATOM 740 O O . ILE A 1 92 ? -5.818 -1.158 22.934 1.00 89.12 92 ILE A O 1
ATOM 744 N N . MET A 1 93 ? -5.684 -0.740 20.720 1.00 90.69 93 MET A N 1
ATOM 745 C CA . MET A 1 93 ? -5.885 -2.103 20.232 1.00 90.69 93 MET A CA 1
ATOM 746 C C . MET A 1 93 ? -4.786 -2.475 19.240 1.00 90.69 93 MET A C 1
ATOM 748 O O . MET A 1 93 ? -4.422 -1.683 18.368 1.00 90.69 93 MET A O 1
ATOM 752 N N . VAL A 1 94 ? -4.292 -3.706 19.358 1.00 91.44 94 VAL A N 1
ATOM 753 C CA . VAL A 1 94 ? -3.327 -4.279 18.421 1.00 91.44 94 VAL A CA 1
ATOM 754 C C . VAL A 1 94 ? -4.077 -5.026 17.319 1.00 91.44 94 VAL A C 1
ATOM 756 O O . VAL A 1 94 ? -4.733 -6.034 17.580 1.00 91.44 94 VAL A O 1
ATOM 759 N N . LEU A 1 95 ? -3.977 -4.522 16.087 1.00 90.69 95 LEU A N 1
ATOM 760 C CA . LEU A 1 95 ? -4.585 -5.126 14.889 1.00 90.69 95 LEU A CA 1
ATOM 761 C C . LEU A 1 95 ? -3.539 -5.593 13.861 1.00 90.69 95 LEU A C 1
ATOM 763 O O . LEU A 1 95 ? -3.855 -6.399 12.987 1.00 90.69 95 LEU A O 1
ATOM 767 N N . GLY A 1 96 ? -2.307 -5.087 13.956 1.00 91.69 96 GLY A N 1
ATOM 768 C CA . GLY A 1 96 ? -1.319 -5.216 12.885 1.00 91.69 96 GLY A CA 1
ATOM 769 C C . GLY A 1 96 ? -1.647 -4.305 11.695 1.00 91.69 96 GLY A C 1
ATOM 770 O O . GLY A 1 96 ? -2.386 -3.327 11.834 1.00 91.69 96 GLY A O 1
ATOM 771 N N . ALA A 1 97 ? -1.077 -4.604 10.527 1.00 93.06 97 ALA A N 1
ATOM 772 C CA . ALA A 1 97 ? -1.317 -3.871 9.286 1.00 93.06 97 ALA A CA 1
ATOM 773 C C . ALA A 1 97 ? -2.757 -4.097 8.765 1.00 93.06 97 ALA A C 1
ATOM 775 O O . ALA A 1 97 ? -3.092 -5.217 8.359 1.00 93.06 97 ALA A O 1
ATOM 776 N N . PRO A 1 98 ? -3.616 -3.059 8.701 1.00 93.19 98 PRO A N 1
ATOM 777 C CA . PRO A 1 98 ? -5.015 -3.231 8.303 1.00 93.19 98 PRO A CA 1
ATOM 778 C C . PRO A 1 98 ? -5.179 -3.769 6.878 1.00 93.19 98 PRO A C 1
ATOM 780 O O . PRO A 1 98 ? -6.105 -4.533 6.619 1.00 93.19 98 PRO A O 1
ATOM 783 N N . GLN A 1 99 ? -4.259 -3.441 5.964 1.00 95.88 99 GLN A N 1
ATOM 784 C CA . GLN A 1 99 ? -4.265 -3.973 4.599 1.00 95.88 99 GLN A CA 1
ATOM 785 C C . GLN A 1 99 ? -4.115 -5.496 4.582 1.00 95.88 99 GLN A C 1
ATOM 787 O O . GLN A 1 99 ? -4.788 -6.177 3.813 1.00 95.88 99 GLN A O 1
ATOM 792 N N . VAL A 1 100 ? -3.218 -6.046 5.403 1.00 96.69 100 VAL A N 1
ATOM 793 C CA . VAL A 1 100 ? -2.990 -7.498 5.485 1.00 96.69 100 VAL A CA 1
ATOM 794 C C . VAL A 1 100 ? -4.199 -8.183 6.120 1.00 96.69 100 VAL A C 1
ATOM 796 O O . VAL A 1 100 ? -4.658 -9.213 5.628 1.00 96.69 100 VAL A O 1
ATOM 799 N N . ARG A 1 101 ? -4.776 -7.580 7.166 1.00 94.94 101 ARG A N 1
ATOM 800 C CA . ARG A 1 101 ? -6.018 -8.065 7.787 1.00 94.94 101 ARG A CA 1
ATOM 801 C C . ARG A 1 101 ? -7.167 -8.125 6.786 1.00 94.94 101 ARG A C 1
ATOM 803 O O . ARG A 1 101 ? -7.804 -9.168 6.680 1.00 94.94 101 ARG A O 1
ATOM 810 N N . TYR A 1 102 ? -7.369 -7.055 6.019 1.00 95.69 102 TYR A N 1
ATOM 811 C CA . TYR A 1 102 ? -8.388 -6.999 4.976 1.00 95.69 102 TYR A CA 1
ATOM 812 C C . TYR A 1 102 ? -8.186 -8.091 3.920 1.00 95.69 102 TYR A C 1
ATOM 814 O O . TYR A 1 102 ? -9.115 -8.840 3.631 1.00 95.69 102 TYR A O 1
ATOM 822 N N . ARG A 1 103 ? -6.958 -8.258 3.407 1.00 97.12 103 ARG A N 1
ATOM 823 C CA . ARG A 1 103 ? -6.626 -9.321 2.442 1.00 97.12 103 ARG A CA 1
ATOM 824 C C . ARG A 1 103 ? -7.014 -10.704 2.958 1.00 97.12 103 ARG A C 1
ATOM 826 O O . ARG A 1 103 ? -7.657 -11.469 2.241 1.00 97.12 103 ARG A O 1
ATOM 833 N N . ARG A 1 104 ? -6.600 -11.024 4.188 1.00 96.62 104 ARG A N 1
ATOM 834 C CA . ARG A 1 104 ? -6.863 -12.320 4.829 1.00 96.62 104 ARG A CA 1
ATOM 835 C C . ARG A 1 104 ? -8.353 -12.537 5.061 1.00 96.62 104 ARG A C 1
ATOM 837 O O . ARG A 1 104 ? -8.840 -13.623 4.772 1.00 96.62 104 ARG A O 1
ATOM 844 N N . TYR A 1 105 ? -9.064 -11.509 5.524 1.00 96.00 105 TYR A N 1
ATOM 845 C CA . TYR A 1 105 ? -10.517 -11.541 5.700 1.00 96.00 105 TYR A CA 1
ATOM 846 C C . TYR A 1 105 ? -11.249 -11.827 4.383 1.00 96.00 105 TYR A C 1
ATOM 848 O O . TYR A 1 105 ? -12.106 -12.702 4.334 1.00 96.00 105 TYR A O 1
ATOM 856 N N . GLN A 1 106 ? -10.844 -11.167 3.298 1.00 96.88 106 GLN A N 1
ATOM 857 C CA . GLN A 1 106 ? -11.408 -11.369 1.960 1.00 96.88 106 GLN A CA 1
ATOM 858 C C . GLN A 1 106 ? -10.919 -12.659 1.273 1.00 96.88 106 GLN A C 1
ATOM 860 O O . GLN A 1 106 ? -11.291 -12.933 0.133 1.00 96.88 106 GLN A O 1
ATOM 865 N N . GLY A 1 107 ? -10.046 -13.442 1.919 1.00 97.12 107 GLY A N 1
ATOM 866 C CA . GLY A 1 107 ? -9.482 -14.662 1.339 1.00 97.12 107 GLY A CA 1
ATOM 867 C C . GLY A 1 107 ? -8.679 -14.418 0.056 1.00 97.12 107 GLY A C 1
ATOM 868 O O . GLY A 1 107 ? -8.588 -15.308 -0.789 1.00 97.12 107 GLY A O 1
ATOM 869 N N . ILE A 1 108 ? -8.113 -13.219 -0.124 1.00 97.88 108 ILE A N 1
ATOM 870 C CA . ILE A 1 108 ? -7.369 -12.884 -1.341 1.00 97.88 108 ILE A CA 1
ATOM 871 C C . ILE A 1 108 ? -6.012 -13.583 -1.292 1.00 97.88 108 ILE A C 1
ATOM 873 O O . ILE A 1 108 ? -5.171 -13.287 -0.441 1.00 97.88 108 ILE A O 1
ATOM 877 N N . VAL A 1 109 ? -5.800 -14.501 -2.227 1.00 98.12 109 VAL A N 1
ATOM 878 C CA . VAL A 1 109 ? -4.550 -15.239 -2.431 1.00 98.12 109 VAL A CA 1
ATOM 879 C C . VAL A 1 109 ? -4.050 -15.006 -3.852 1.00 98.12 109 VAL A C 1
ATOM 881 O O . VAL A 1 109 ? -4.824 -14.589 -4.714 1.00 98.12 109 VAL A O 1
ATOM 884 N N . GLN A 1 110 ? -2.763 -15.258 -4.092 1.00 98.06 110 GLN A N 1
ATOM 885 C CA . GLN A 1 110 ? -2.207 -15.227 -5.443 1.00 98.06 110 GLN A CA 1
ATOM 886 C C . GLN A 1 110 ? -2.928 -16.244 -6.340 1.00 98.06 110 GLN A C 1
ATOM 888 O O . GLN A 1 110 ? -3.203 -17.372 -5.925 1.00 98.06 110 GLN A O 1
ATOM 893 N N . ASP A 1 111 ? -3.235 -15.833 -7.567 1.00 97.81 111 ASP A N 1
ATOM 894 C CA . ASP A 1 111 ? -3.910 -16.666 -8.551 1.00 97.81 111 ASP A CA 1
ATOM 895 C C . ASP A 1 111 ? -2.964 -17.758 -9.071 1.00 97.81 111 ASP A C 1
ATOM 897 O O . ASP A 1 111 ? -1.763 -17.542 -9.245 1.00 97.81 111 ASP A O 1
ATOM 901 N N . ALA A 1 112 ? -3.502 -18.948 -9.346 1.00 97.00 112 ALA A N 1
ATOM 902 C CA . ALA A 1 112 ? -2.706 -20.081 -9.825 1.00 97.00 112 ALA A CA 1
ATOM 903 C C . ALA A 1 112 ? -2.068 -19.827 -11.206 1.00 97.00 112 ALA A C 1
ATOM 905 O O . ALA A 1 112 ? -1.048 -20.429 -11.540 1.00 97.00 112 ALA A O 1
ATOM 906 N N . ASP A 1 113 ? -2.665 -18.940 -12.001 1.00 96.44 113 ASP A N 1
ATOM 907 C CA . ASP A 1 113 ? -2.197 -18.496 -13.314 1.00 96.44 113 ASP A CA 1
ATOM 908 C C . ASP A 1 113 ? -1.502 -17.122 -13.273 1.00 96.44 113 ASP A C 1
ATOM 910 O O . ASP A 1 113 ? -1.280 -16.508 -14.324 1.00 96.44 113 ASP A O 1
ATOM 914 N N . ALA A 1 114 ? -1.121 -16.646 -12.079 1.00 97.50 114 ALA A N 1
ATOM 915 C CA . ALA A 1 114 ? -0.372 -15.409 -11.911 1.00 97.50 114 ALA A CA 1
ATOM 916 C C . ALA A 1 114 ? 0.898 -15.397 -12.777 1.00 97.50 114 ALA A C 1
ATOM 918 O O . ALA A 1 114 ? 1.657 -16.369 -12.861 1.00 97.50 114 ALA A O 1
ATOM 919 N N . CYS A 1 115 ? 1.148 -14.271 -13.437 1.00 96.81 115 CYS A N 1
ATOM 920 C CA . CYS A 1 115 ? 2.222 -14.148 -14.415 1.00 96.81 115 CYS A CA 1
ATOM 921 C C . CYS A 1 115 ? 2.809 -12.734 -14.441 1.00 96.81 115 CYS A C 1
ATOM 923 O O . CYS A 1 115 ? 2.243 -11.794 -13.887 1.00 96.81 115 CYS A O 1
ATOM 925 N N . GLY A 1 116 ? 3.977 -12.596 -15.069 1.00 97.56 116 GLY A N 1
ATOM 926 C CA . GLY A 1 116 ? 4.653 -11.311 -15.217 1.00 97.56 116 GLY A CA 1
ATOM 927 C C . GLY A 1 116 ? 5.083 -10.655 -13.904 1.00 97.56 116 GLY A C 1
ATOM 928 O O . GLY A 1 116 ? 5.086 -11.269 -12.832 1.00 97.56 116 GLY A O 1
ATOM 929 N N . THR A 1 117 ? 5.459 -9.387 -14.018 1.00 98.69 117 THR A N 1
ATOM 930 C CA . THR A 1 117 ? 5.947 -8.554 -12.919 1.00 98.69 117 THR A CA 1
ATOM 931 C C . THR A 1 117 ? 5.157 -7.257 -12.842 1.00 98.69 117 THR A C 1
ATOM 933 O O . THR A 1 117 ? 4.894 -6.622 -13.864 1.00 98.69 117 THR A O 1
ATOM 936 N N . ILE A 1 118 ? 4.836 -6.814 -11.627 1.00 98.75 118 ILE A N 1
ATOM 937 C CA . ILE A 1 118 ? 4.401 -5.432 -11.393 1.00 98.75 118 ILE A CA 1
ATOM 938 C C . ILE A 1 118 ? 5.564 -4.634 -10.810 1.00 98.75 118 ILE A C 1
ATOM 940 O O . ILE A 1 118 ? 6.083 -4.964 -9.743 1.00 98.75 118 ILE A O 1
ATOM 944 N N . ALA A 1 119 ? 5.960 -3.577 -11.509 1.00 98.69 119 ALA A N 1
ATOM 945 C CA . ALA A 1 119 ? 6.928 -2.603 -11.035 1.00 98.69 119 ALA A CA 1
ATOM 946 C C . ALA A 1 119 ? 6.228 -1.468 -10.274 1.00 98.69 119 ALA A C 1
ATOM 948 O O . ALA A 1 119 ? 5.221 -0.934 -10.737 1.00 98.69 119 ALA A O 1
ATOM 949 N N . PHE A 1 120 ? 6.791 -1.077 -9.136 1.00 98.56 120 PHE A N 1
ATOM 950 C CA . PHE A 1 120 ? 6.355 0.029 -8.288 1.00 98.56 120 PHE A CA 1
ATOM 951 C C . PHE A 1 120 ? 7.481 1.065 -8.210 1.00 98.56 120 PHE A C 1
ATOM 953 O O . PHE A 1 120 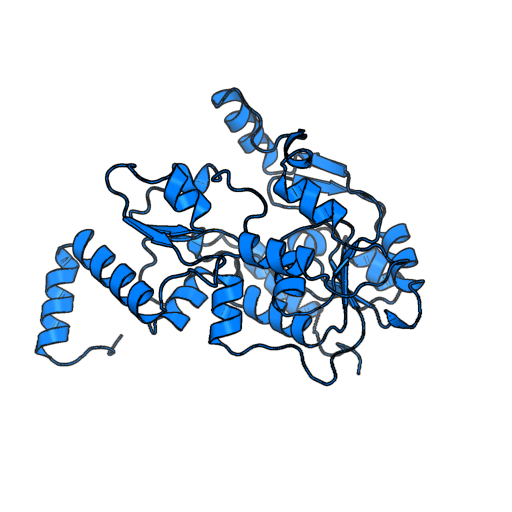? 8.366 0.955 -7.357 1.00 98.56 120 PHE A O 1
ATOM 960 N N . PRO A 1 121 ? 7.502 2.062 -9.108 1.00 98.12 121 PRO A N 1
ATOM 961 C CA . PRO A 1 121 ? 8.456 3.153 -8.999 1.00 98.12 121 PRO A CA 1
ATOM 962 C C . PRO A 1 121 ? 8.226 3.954 -7.710 1.00 98.12 121 PRO A C 1
ATOM 964 O O . PRO A 1 121 ? 7.085 4.161 -7.294 1.00 98.12 121 PRO A O 1
ATOM 967 N N . CYS A 1 122 ? 9.311 4.412 -7.084 1.00 96.00 122 CYS A N 1
ATOM 968 C CA . CYS A 1 122 ? 9.273 5.227 -5.876 1.00 96.00 122 CYS A CA 1
ATOM 969 C C . CYS A 1 122 ? 8.462 6.500 -6.124 1.00 96.00 122 CYS A C 1
ATOM 971 O O . CYS A 1 122 ? 8.717 7.221 -7.093 1.00 96.00 122 CYS A O 1
ATOM 973 N N . HIS A 1 123 ? 7.499 6.789 -5.252 1.00 94.38 123 HIS A N 1
ATOM 974 C CA . HIS A 1 123 ? 6.483 7.787 -5.553 1.00 94.38 123 HIS A CA 1
ATOM 975 C C . HIS A 1 123 ? 6.543 9.044 -4.688 1.00 94.38 123 HIS A C 1
ATOM 977 O O . HIS A 1 123 ? 6.944 9.008 -3.524 1.00 94.38 123 HIS A O 1
ATOM 983 N N . SER A 1 124 ? 6.064 10.159 -5.243 1.00 91.94 124 SER A N 1
ATOM 984 C CA . SER A 1 124 ? 5.859 11.387 -4.470 1.00 91.94 124 SER A CA 1
ATOM 985 C C . SER A 1 124 ? 4.785 11.202 -3.399 1.00 91.94 124 SER A C 1
ATOM 987 O O . SER A 1 124 ? 3.833 10.432 -3.550 1.00 91.94 124 SER A O 1
ATOM 989 N N . THR A 1 125 ? 4.872 12.013 -2.355 1.00 88.56 125 THR A N 1
ATOM 990 C CA . THR A 1 125 ? 3.799 12.271 -1.391 1.00 88.56 125 THR A CA 1
ATOM 991 C C . THR A 1 125 ? 3.444 13.760 -1.416 1.00 88.56 125 THR A C 1
ATOM 993 O O . THR A 1 125 ? 4.094 14.551 -2.095 1.00 88.56 125 THR A O 1
ATOM 996 N N . HIS A 1 126 ? 2.448 14.184 -0.637 1.00 83.31 126 HIS A N 1
ATOM 997 C CA . HIS A 1 126 ? 2.126 15.611 -0.496 1.00 83.31 126 HIS A CA 1
ATOM 998 C C . HIS A 1 126 ? 3.280 16.450 0.086 1.00 83.31 126 HIS A C 1
ATOM 1000 O O . HIS A 1 126 ? 3.321 17.666 -0.106 1.00 83.31 126 HIS A O 1
ATOM 1006 N N . HIS A 1 127 ? 4.236 15.811 0.768 1.00 79.44 127 HIS A N 1
ATOM 1007 C CA . HIS A 1 127 ? 5.344 16.483 1.451 1.00 79.44 127 HIS A CA 1
ATOM 1008 C C . HIS A 1 127 ? 6.699 16.271 0.776 1.00 79.44 127 HIS A C 1
ATOM 1010 O O . HIS A 1 127 ? 7.641 17.009 1.065 1.00 79.44 127 HIS A O 1
ATOM 1016 N N . ILE A 1 128 ? 6.815 15.274 -0.100 1.00 84.25 128 ILE A N 1
ATOM 1017 C CA . ILE A 1 128 ? 8.086 14.862 -0.692 1.00 84.25 128 ILE A CA 1
ATOM 1018 C C . ILE A 1 128 ? 7.882 14.567 -2.165 1.00 84.25 128 ILE A C 1
ATOM 1020 O O . ILE A 1 128 ? 7.059 13.725 -2.518 1.00 84.25 128 ILE A O 1
ATOM 1024 N N . ASP A 1 129 ? 8.700 15.181 -3.001 1.00 88.00 129 ASP A N 1
ATOM 1025 C CA . ASP A 1 129 ? 8.812 14.818 -4.402 1.00 88.00 129 ASP A CA 1
ATOM 1026 C C . ASP A 1 129 ? 9.972 13.841 -4.579 1.00 88.00 129 ASP A C 1
ATOM 1028 O O . ASP A 1 129 ? 11.087 14.083 -4.116 1.00 88.00 129 ASP A O 1
ATOM 1032 N N . THR A 1 130 ? 9.709 12.724 -5.252 1.00 88.62 130 THR A N 1
ATOM 1033 C CA . THR A 1 130 ? 10.753 11.780 -5.666 1.00 88.62 130 THR A CA 1
ATOM 1034 C C . THR A 1 130 ? 11.254 12.152 -7.052 1.00 88.62 130 THR A C 1
ATOM 1036 O O . THR A 1 130 ? 10.459 12.514 -7.914 1.00 88.62 130 THR A O 1
ATOM 1039 N N . GLU A 1 131 ? 12.554 12.088 -7.297 1.00 91.19 131 GLU A N 1
ATOM 1040 C CA . GLU A 1 131 ? 13.147 12.364 -8.604 1.00 91.19 131 GLU A CA 1
ATOM 1041 C C . GLU A 1 131 ? 14.150 11.273 -8.971 1.00 91.19 131 GLU A C 1
ATOM 1043 O O . GLU A 1 131 ? 15.054 10.956 -8.200 1.00 91.19 131 GLU A O 1
ATOM 1048 N N . PHE A 1 132 ? 13.998 10.704 -10.161 1.00 94.81 132 PHE A N 1
ATOM 1049 C CA . PHE A 1 132 ? 14.961 9.806 -10.793 1.00 94.81 132 PHE A CA 1
ATOM 1050 C C . PHE A 1 132 ? 14.684 9.757 -12.299 1.00 94.81 132 PHE A C 1
ATOM 1052 O O . PHE A 1 132 ? 13.667 10.266 -12.776 1.00 94.81 132 PHE A O 1
ATOM 1059 N N . ASP A 1 133 ? 15.592 9.146 -13.055 1.00 97.06 133 ASP A N 1
ATOM 1060 C CA . ASP A 1 133 ? 15.429 8.976 -14.497 1.00 97.06 133 ASP A CA 1
ATOM 1061 C C . ASP A 1 133 ? 14.385 7.886 -14.799 1.00 97.06 133 ASP A C 1
ATOM 1063 O O . ASP A 1 133 ? 14.675 6.685 -14.813 1.00 97.06 133 ASP A O 1
ATOM 1067 N N . HIS A 1 134 ? 13.138 8.318 -14.998 1.00 97.81 134 HIS A N 1
ATOM 1068 C CA . HIS A 1 134 ? 12.020 7.438 -15.334 1.00 97.81 134 HIS A CA 1
ATOM 1069 C C . HIS A 1 134 ? 12.214 6.732 -16.682 1.00 97.81 134 HIS A C 1
ATOM 1071 O O . HIS A 1 134 ? 11.813 5.576 -16.805 1.00 97.81 134 HIS A O 1
ATOM 1077 N N . SER A 1 135 ? 12.845 7.379 -17.667 1.00 98.19 135 SER A N 1
ATOM 1078 C CA . SER A 1 135 ? 13.083 6.794 -18.992 1.00 98.19 135 SER A CA 1
ATOM 1079 C C . SER A 1 135 ? 14.124 5.680 -18.923 1.00 98.19 135 SER A C 1
ATOM 1081 O O . SER A 1 135 ? 13.899 4.591 -19.453 1.00 98.19 135 SER A O 1
ATOM 1083 N N . ALA A 1 136 ? 15.225 5.903 -18.201 1.00 97.94 136 ALA A N 1
ATOM 1084 C CA . ALA A 1 136 ? 16.217 4.862 -17.946 1.00 97.94 136 ALA A CA 1
ATOM 1085 C C . ALA A 1 136 ? 15.609 3.686 -17.169 1.00 97.94 136 ALA A C 1
ATOM 1087 O O . ALA A 1 136 ? 15.876 2.526 -17.490 1.00 97.94 136 ALA A O 1
ATOM 1088 N N . TYR A 1 137 ? 14.753 3.964 -16.178 1.00 98.50 137 TYR A N 1
ATOM 1089 C CA . TYR A 1 137 ? 14.093 2.894 -15.438 1.00 98.50 137 TYR A CA 1
ATOM 1090 C C . TYR A 1 137 ? 13.088 2.120 -16.304 1.00 98.50 137 TYR A C 1
ATOM 1092 O O . TYR A 1 137 ? 13.043 0.893 -16.232 1.00 98.50 137 TYR A O 1
ATOM 1100 N N . ALA A 1 138 ? 12.325 2.797 -17.166 1.00 98.69 138 ALA A N 1
ATOM 1101 C CA . ALA A 1 138 ? 11.426 2.148 -18.119 1.00 98.69 138 ALA A CA 1
ATOM 1102 C C . ALA A 1 138 ? 12.186 1.204 -19.066 1.00 98.69 138 ALA A C 1
ATOM 1104 O O . ALA A 1 138 ? 11.775 0.057 -19.252 1.00 98.69 138 ALA A O 1
ATOM 1105 N N . GLU A 1 139 ? 13.334 1.634 -19.592 1.00 98.31 139 GLU A N 1
ATOM 1106 C CA . GLU A 1 139 ? 14.181 0.794 -20.445 1.00 98.31 139 GLU A CA 1
ATOM 1107 C C . GLU A 1 139 ? 14.757 -0.411 -19.688 1.00 98.31 139 GLU A C 1
ATOM 1109 O O . GLU A 1 139 ? 14.756 -1.535 -20.197 1.00 98.31 139 GLU A O 1
ATOM 1114 N N . GLN A 1 140 ? 15.180 -0.220 -18.436 1.00 98.25 140 GLN A N 1
ATOM 1115 C CA . GLN A 1 140 ? 15.615 -1.320 -17.574 1.00 98.25 140 GLN A CA 1
ATOM 1116 C C . GLN A 1 140 ? 14.497 -2.349 -17.352 1.00 98.25 140 GLN A C 1
ATOM 1118 O O . GLN A 1 140 ? 14.745 -3.551 -17.424 1.00 98.25 140 GLN A O 1
ATOM 1123 N N . LEU A 1 141 ? 13.263 -1.903 -17.099 1.00 98.50 141 LEU A N 1
ATOM 1124 C CA . LEU A 1 141 ? 12.108 -2.789 -16.924 1.00 98.50 141 LEU A CA 1
ATOM 1125 C C . LEU A 1 141 ? 11.781 -3.560 -18.212 1.00 98.50 141 LEU A C 1
ATOM 1127 O O . LEU A 1 141 ? 11.541 -4.770 -18.174 1.00 98.50 141 LEU A O 1
ATOM 1131 N N . ARG A 1 142 ? 11.829 -2.884 -19.364 1.00 98.12 142 ARG A N 1
ATOM 1132 C CA . ARG A 1 142 ? 11.603 -3.482 -20.690 1.00 98.12 142 ARG A CA 1
ATOM 1133 C C . ARG A 1 142 ? 12.635 -4.559 -21.033 1.00 98.12 142 ARG A C 1
ATOM 1135 O O . ARG A 1 142 ? 12.319 -5.514 -21.736 1.00 98.12 142 ARG A O 1
ATOM 1142 N N . THR A 1 143 ? 13.856 -4.413 -20.527 1.00 97.50 143 THR A N 1
ATOM 1143 C CA . THR A 1 143 ? 14.987 -5.318 -20.788 1.00 97.50 14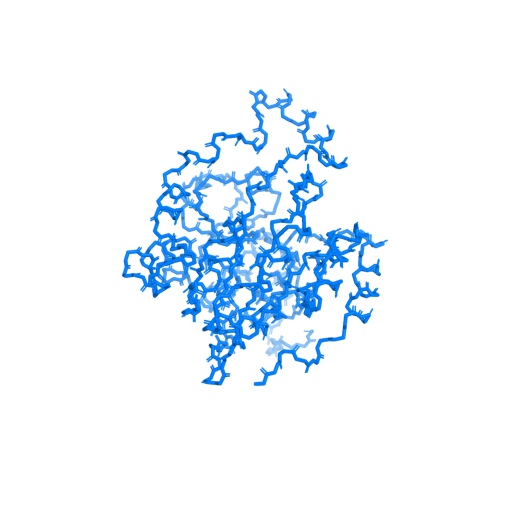3 THR A CA 1
ATOM 1144 C C . THR A 1 143 ? 15.226 -6.346 -19.680 1.00 97.50 143 THR A C 1
ATOM 1146 O O . THR A 1 143 ? 16.206 -7.092 -19.738 1.00 97.50 143 THR A O 1
ATOM 1149 N N . LEU A 1 144 ? 14.327 -6.448 -18.689 1.00 98.06 144 LEU A N 1
ATOM 1150 C CA . LEU A 1 144 ? 14.402 -7.507 -17.681 1.00 98.06 144 LEU A CA 1
ATOM 1151 C C . LEU A 1 144 ? 14.391 -8.902 -18.335 1.00 98.06 144 LEU A C 1
ATOM 1153 O O . LEU A 1 144 ? 13.698 -9.094 -19.340 1.00 98.06 144 LEU A O 1
ATOM 1157 N N . PRO A 1 145 ? 15.089 -9.892 -17.737 1.00 97.62 145 PRO A N 1
ATOM 1158 C CA . PRO A 1 145 ? 15.074 -11.276 -18.205 1.00 97.62 145 PRO A CA 1
ATOM 1159 C C . PRO A 1 145 ? 13.660 -11.808 -18.462 1.00 97.62 145 PRO A C 1
ATOM 1161 O O . PRO A 1 145 ? 12.743 -11.519 -17.696 1.00 97.62 145 PRO A O 1
ATOM 1164 N N . GLU A 1 146 ? 13.504 -12.664 -19.477 1.00 97.25 146 GLU A N 1
ATOM 1165 C CA . GLU A 1 146 ? 12.207 -13.196 -19.935 1.00 97.25 146 GLU A CA 1
ATOM 1166 C C . GLU A 1 146 ? 11.346 -13.774 -18.800 1.00 97.25 146 GLU A C 1
ATOM 1168 O O . GLU A 1 146 ? 10.136 -13.575 -18.778 1.00 97.25 146 GLU A O 1
ATOM 1173 N N . ARG A 1 147 ? 11.970 -14.404 -17.793 1.00 96.75 147 ARG A N 1
ATOM 1174 C CA . ARG A 1 147 ? 11.266 -14.947 -16.616 1.00 96.75 147 ARG A CA 1
ATOM 1175 C C . ARG A 1 147 ? 10.448 -13.906 -15.838 1.00 96.75 147 ARG A C 1
ATOM 1177 O O . ARG A 1 147 ? 9.521 -14.294 -15.136 1.00 96.75 147 ARG A O 1
ATOM 1184 N N . PHE A 1 148 ? 10.808 -12.626 -15.929 1.00 98.19 148 PHE A N 1
ATOM 1185 C CA . PHE A 1 148 ? 10.132 -11.506 -15.270 1.00 98.19 148 PHE A CA 1
ATOM 1186 C C . PHE A 1 148 ? 9.131 -10.791 -16.188 1.00 98.19 148 PHE A C 1
ATOM 1188 O O . PHE A 1 148 ? 8.419 -9.899 -15.733 1.00 98.19 148 PHE A O 1
ATOM 1195 N N . GLN A 1 149 ? 9.057 -11.161 -17.464 1.00 98.12 149 GLN A N 1
ATOM 1196 C CA . GLN A 1 149 ? 8.127 -10.567 -18.417 1.00 98.12 149 GLN A CA 1
ATOM 1197 C C . GLN A 1 149 ? 6.759 -11.277 -18.378 1.00 98.12 149 GLN A C 1
ATOM 1199 O O . GLN A 1 149 ? 6.670 -12.445 -17.986 1.00 98.12 149 GLN A O 1
ATOM 1204 N N . PRO A 1 150 ? 5.672 -10.605 -18.796 1.00 97.69 150 PRO A N 1
ATOM 1205 C CA . PRO A 1 150 ? 5.589 -9.174 -19.112 1.00 97.69 150 PRO A CA 1
ATOM 1206 C C . PRO A 1 150 ? 5.677 -8.294 -17.855 1.00 97.69 150 PRO A C 1
ATOM 1208 O O . PRO A 1 150 ? 5.319 -8.738 -16.766 1.00 97.69 150 PRO A O 1
ATOM 1211 N N . VAL A 1 151 ? 6.097 -7.035 -18.004 1.00 98.50 151 VAL A N 1
ATOM 1212 C CA . VAL A 1 151 ? 6.105 -6.042 -16.915 1.00 98.50 151 VAL A CA 1
ATOM 1213 C C . VAL A 1 151 ? 4.952 -5.050 -17.079 1.00 98.50 151 VAL A C 1
ATOM 1215 O O . VAL A 1 151 ? 4.745 -4.522 -18.165 1.00 98.50 151 VAL A O 1
ATOM 1218 N N . SER A 1 152 ? 4.221 -4.768 -16.000 1.00 98.50 152 SER A N 1
ATOM 1219 C CA . SER A 1 152 ? 3.306 -3.619 -15.875 1.00 98.50 152 SER A CA 1
ATOM 1220 C C . SER A 1 152 ? 3.804 -2.675 -14.780 1.00 98.50 152 SER A C 1
ATOM 1222 O O . SER A 1 152 ? 4.457 -3.122 -13.839 1.00 98.50 152 SER A O 1
ATOM 1224 N N . VAL A 1 153 ? 3.499 -1.383 -14.865 1.00 98.62 153 VAL A N 1
ATOM 1225 C CA . VAL A 1 153 ? 4.007 -0.365 -13.933 1.00 98.62 153 VAL A CA 1
ATOM 1226 C C . VAL A 1 153 ? 2.854 0.246 -13.145 1.00 98.62 153 VAL A C 1
ATOM 1228 O O . VAL A 1 153 ? 1.989 0.908 -13.711 1.00 98.62 153 VAL A O 1
ATOM 1231 N N . CYS A 1 154 ? 2.826 0.031 -11.831 1.00 98.50 154 CYS A N 1
ATOM 1232 C CA . CYS A 1 154 ? 1.821 0.604 -10.943 1.00 98.50 154 CYS A CA 1
ATOM 1233 C C . CYS A 1 154 ? 2.275 1.979 -10.438 1.00 98.50 154 CYS A C 1
ATOM 1235 O O . CYS A 1 154 ? 3.124 2.074 -9.552 1.00 98.50 154 CYS A O 1
ATOM 1237 N N . ILE A 1 155 ? 1.687 3.044 -10.983 1.00 98.12 155 ILE A N 1
ATOM 1238 C CA . ILE A 1 155 ? 2.030 4.432 -10.658 1.00 98.12 155 ILE A CA 1
ATOM 1239 C C . ILE A 1 155 ? 1.055 4.983 -9.613 1.00 98.12 155 ILE A C 1
ATOM 1241 O O . ILE A 1 155 ? -0.169 4.853 -9.732 1.00 98.12 155 ILE A O 1
ATOM 1245 N N . TYR A 1 156 ? 1.597 5.622 -8.575 1.00 97.69 156 TYR A N 1
ATOM 1246 C CA . TYR A 1 156 ? 0.794 6.307 -7.564 1.00 97.69 156 TYR A CA 1
ATOM 1247 C C . TYR A 1 156 ? 0.084 7.535 -8.153 1.00 97.69 156 TYR A C 1
ATOM 1249 O O . TYR A 1 156 ? 0.634 8.233 -9.004 1.00 97.69 156 TYR A O 1
ATOM 1257 N N . ALA A 1 157 ? -1.125 7.831 -7.672 1.00 97.38 157 ALA A N 1
ATOM 1258 C CA . ALA A 1 157 ? -1.983 8.885 -8.214 1.00 97.38 157 ALA A CA 1
ATOM 1259 C C . ALA A 1 157 ? -1.300 10.251 -8.370 1.00 97.38 157 ALA A C 1
ATOM 1261 O O . ALA A 1 157 ? -1.457 10.895 -9.403 1.00 97.38 157 ALA A O 1
ATOM 1262 N N . LEU A 1 158 ? -0.511 10.683 -7.383 1.00 95.75 158 LEU A N 1
ATOM 1263 C CA . LEU A 1 158 ? 0.167 11.979 -7.459 1.00 95.75 158 LEU A CA 1
ATOM 1264 C C . LEU A 1 158 ? 1.167 12.042 -8.624 1.00 95.75 158 LEU A C 1
ATOM 1266 O O . LEU A 1 158 ? 1.298 13.071 -9.279 1.00 95.75 158 LEU A O 1
ATOM 1270 N N . ASP A 1 159 ? 1.845 10.937 -8.914 1.00 96.94 159 ASP A N 1
ATOM 1271 C CA . ASP A 1 159 ? 2.818 10.869 -10.001 1.00 96.94 159 ASP A CA 1
ATOM 1272 C C . ASP A 1 159 ? 2.160 10.658 -11.368 1.00 96.94 159 ASP A C 1
ATOM 1274 O O . ASP A 1 159 ? 2.689 11.125 -12.379 1.00 96.94 159 ASP A O 1
ATOM 1278 N N . LEU A 1 160 ? 0.970 10.044 -11.403 1.00 96.88 160 LEU A N 1
ATOM 1279 C CA . LEU A 1 160 ? 0.112 10.066 -12.588 1.00 96.88 160 LEU A CA 1
ATOM 1280 C C . LEU A 1 160 ? -0.242 11.505 -12.968 1.00 96.88 160 LEU A C 1
ATOM 1282 O O . LEU A 1 160 ? 0.011 11.896 -14.107 1.00 96.88 160 LEU A O 1
ATOM 1286 N N . LEU A 1 161 ? -0.739 12.298 -12.013 1.00 96.25 161 LEU A N 1
ATOM 1287 C CA . LEU A 1 161 ? -1.104 13.707 -12.221 1.00 96.25 161 LEU A CA 1
ATOM 1288 C C . LEU A 1 161 ? 0.086 14.574 -12.658 1.00 96.25 161 LEU A C 1
ATOM 1290 O O . LEU A 1 161 ? -0.083 15.540 -13.395 1.00 96.25 161 LEU A O 1
ATOM 1294 N N . LYS A 1 162 ? 1.305 14.212 -12.243 1.00 95.50 162 LYS A N 1
ATOM 1295 C CA . LYS A 1 162 ? 2.553 14.869 -12.667 1.00 95.50 162 LYS A CA 1
ATOM 1296 C C . LYS A 1 162 ? 3.075 14.391 -14.030 1.00 95.50 162 LYS A C 1
ATOM 1298 O O . LYS A 1 162 ? 4.152 14.817 -14.439 1.00 95.50 162 LYS A O 1
ATOM 1303 N N . GLY A 1 163 ? 2.385 13.475 -14.712 1.00 96.62 163 GLY A N 1
ATOM 1304 C CA . GLY A 1 163 ? 2.819 12.940 -16.007 1.00 96.62 163 GLY A CA 1
ATOM 1305 C C . GLY A 1 163 ? 4.021 11.990 -15.935 1.00 96.62 163 GLY A C 1
ATOM 1306 O O . GLY A 1 163 ? 4.591 11.640 -16.963 1.00 96.62 163 GLY A O 1
ATOM 1307 N N . ARG A 1 164 ? 4.409 11.510 -14.746 1.00 97.06 164 ARG A N 1
ATOM 1308 C CA . ARG A 1 164 ? 5.596 10.643 -14.573 1.00 97.06 164 ARG A CA 1
ATOM 1309 C C . ARG A 1 164 ? 5.413 9.226 -15.117 1.00 97.06 164 ARG A C 1
ATOM 1311 O O . ARG A 1 164 ? 6.359 8.452 -15.170 1.00 97.06 164 ARG A O 1
ATOM 1318 N N . HIS A 1 165 ? 4.195 8.886 -15.521 1.00 97.81 165 HIS A N 1
ATOM 1319 C CA . HIS A 1 165 ? 3.871 7.626 -16.175 1.00 97.81 165 HIS A CA 1
ATOM 1320 C C . HIS A 1 165 ? 4.231 7.609 -17.671 1.00 97.81 165 HIS A C 1
ATOM 1322 O O . HIS A 1 165 ? 4.374 6.528 -18.240 1.00 97.81 165 HIS A O 1
ATOM 1328 N N . MET A 1 166 ? 4.405 8.781 -18.297 1.00 98.31 166 MET A N 1
ATOM 1329 C CA . MET A 1 166 ? 4.624 8.905 -19.743 1.00 98.31 166 MET A CA 1
ATOM 1330 C C . MET A 1 166 ? 5.830 8.104 -20.256 1.00 98.31 166 MET A C 1
ATOM 1332 O O . MET A 1 166 ? 5.645 7.350 -21.211 1.00 98.31 166 MET A O 1
ATOM 1336 N N . PRO A 1 167 ? 7.014 8.125 -19.606 1.00 98.56 167 PRO A N 1
ATOM 1337 C CA . PRO A 1 167 ? 8.162 7.354 -20.089 1.00 98.56 167 PRO A CA 1
ATOM 1338 C C . PRO A 1 167 ? 7.916 5.840 -20.147 1.00 98.56 167 PRO A C 1
ATOM 1340 O O . PRO A 1 167 ? 8.452 5.145 -21.005 1.00 98.56 167 PRO A O 1
ATOM 1343 N N . TYR A 1 168 ? 7.078 5.311 -19.252 1.00 98.44 168 TYR A N 1
ATOM 1344 C CA . TYR A 1 168 ? 6.733 3.890 -19.238 1.00 98.44 168 TYR A CA 1
ATOM 1345 C C . TYR A 1 168 ? 5.745 3.537 -20.358 1.00 98.44 168 TYR A C 1
ATOM 1347 O O . TYR A 1 168 ? 5.913 2.502 -21.002 1.00 98.44 168 TYR A O 1
ATOM 1355 N N . LEU A 1 169 ? 4.766 4.410 -20.634 1.00 97.25 169 LEU A N 1
ATOM 1356 C CA . LEU A 1 169 ? 3.867 4.260 -21.785 1.00 97.25 169 LEU A CA 1
ATOM 1357 C C . LEU A 1 169 ? 4.638 4.298 -23.107 1.00 97.25 169 LEU A C 1
ATOM 1359 O O . LEU A 1 169 ? 4.415 3.451 -23.969 1.00 97.25 169 LEU A O 1
ATOM 1363 N N . GLU A 1 170 ? 5.565 5.246 -23.251 1.00 98.19 170 GLU A N 1
ATOM 1364 C CA . GLU A 1 170 ? 6.430 5.381 -24.430 1.00 98.19 170 GLU A CA 1
ATOM 1365 C C . GLU A 1 170 ? 7.319 4.146 -24.638 1.00 98.19 170 GLU A C 1
ATOM 1367 O O . GLU A 1 170 ? 7.540 3.724 -25.772 1.00 98.19 170 GLU A O 1
ATOM 1372 N N . ALA A 1 171 ? 7.762 3.508 -23.549 1.00 97.94 171 ALA A N 1
ATOM 1373 C CA . ALA A 1 171 ? 8.486 2.236 -23.580 1.00 97.94 171 ALA A CA 1
ATOM 1374 C C . ALA A 1 171 ? 7.590 1.007 -23.857 1.00 97.94 171 ALA A C 1
ATOM 1376 O O . ALA A 1 171 ? 8.090 -0.121 -23.900 1.00 97.94 171 ALA A O 1
ATOM 1377 N N . GLY A 1 172 ? 6.279 1.197 -24.038 1.00 97.06 172 GLY A N 1
ATOM 1378 C CA . GLY A 1 172 ? 5.312 0.129 -24.303 1.00 97.06 172 GLY A CA 1
ATOM 1379 C C . GLY A 1 172 ? 4.923 -0.692 -23.071 1.00 97.06 172 GLY A C 1
ATOM 1380 O O . GLY A 1 172 ? 4.411 -1.803 -23.218 1.00 97.06 172 GLY A O 1
ATOM 1381 N N . LEU A 1 173 ? 5.168 -0.182 -21.860 1.00 97.75 173 LEU A N 1
ATOM 1382 C CA . LEU A 1 173 ? 4.811 -0.850 -20.611 1.00 97.75 173 LEU A CA 1
ATOM 1383 C C . LEU A 1 173 ? 3.388 -0.446 -20.178 1.00 97.75 173 LEU A C 1
ATOM 1385 O O . LEU A 1 173 ? 3.107 0.748 -20.045 1.00 97.75 173 LEU A O 1
ATOM 1389 N N . PRO A 1 174 ? 2.482 -1.407 -19.911 1.00 97.50 174 PRO A N 1
ATOM 1390 C CA . PRO A 1 174 ? 1.158 -1.109 -19.376 1.00 97.50 174 PRO A CA 1
ATOM 1391 C C . PRO A 1 174 ? 1.230 -0.379 -18.033 1.00 97.50 174 PRO A C 1
ATOM 1393 O O . PRO A 1 174 ? 2.022 -0.747 -17.163 1.00 97.50 174 PRO A O 1
ATOM 1396 N N . ILE A 1 175 ? 0.356 0.609 -17.839 1.00 98.00 175 ILE A N 1
ATOM 1397 C CA . ILE A 1 175 ? 0.245 1.361 -16.585 1.00 98.00 175 ILE A CA 1
ATOM 1398 C C . ILE A 1 175 ? -0.936 0.852 -15.776 1.00 98.00 175 ILE A C 1
ATOM 1400 O O . ILE A 1 175 ? -2.029 0.655 -16.301 1.00 98.00 175 ILE A O 1
ATOM 1404 N N . LEU A 1 176 ? -0.710 0.690 -14.480 1.00 98.06 176 LEU A N 1
ATOM 1405 C CA . LEU A 1 176 ? -1.715 0.391 -13.472 1.00 98.06 176 LEU A CA 1
ATOM 1406 C C . LEU A 1 176 ? -1.727 1.522 -12.441 1.00 98.06 176 LEU A C 1
ATOM 1408 O O . LEU A 1 176 ? -0.741 2.242 -12.271 1.00 98.06 176 LEU A O 1
ATOM 1412 N N . SER A 1 177 ? -2.820 1.655 -11.698 1.00 97.81 177 SER A N 1
ATOM 1413 C CA . SER A 1 177 ? -2.836 2.484 -10.496 1.00 97.81 177 SER A CA 1
ATOM 1414 C C . SER A 1 177 ? -3.843 1.975 -9.485 1.00 97.81 177 SER A C 1
ATOM 1416 O O . SER A 1 177 ? -5.005 1.717 -9.811 1.00 97.81 177 SER A O 1
ATOM 1418 N N . ALA A 1 178 ? -3.403 1.886 -8.231 1.00 97.44 178 ALA A N 1
ATOM 1419 C CA . ALA A 1 178 ? -4.288 1.636 -7.102 1.00 97.44 178 ALA A CA 1
ATOM 1420 C C . ALA A 1 178 ? -5.208 2.834 -6.805 1.00 97.44 178 ALA A C 1
ATOM 1422 O O . ALA A 1 178 ? -6.119 2.695 -6.006 1.00 97.44 178 ALA A O 1
ATOM 1423 N N . GLY A 1 179 ? -5.038 3.981 -7.476 1.00 97.00 179 GLY A N 1
ATOM 1424 C CA . GLY A 1 179 ? -5.904 5.150 -7.332 1.00 97.00 179 GLY A CA 1
ATOM 1425 C C . GLY A 1 179 ? -5.368 6.201 -6.367 1.00 97.00 179 GLY A C 1
ATOM 1426 O O . GLY A 1 179 ? -4.202 6.186 -5.973 1.00 97.00 179 GLY A O 1
ATOM 1427 N N . HIS A 1 180 ? -6.234 7.154 -6.029 1.00 97.56 180 HIS A N 1
ATOM 1428 C CA . HIS A 1 180 ? -5.929 8.233 -5.093 1.00 97.56 180 HIS A CA 1
ATOM 1429 C C . HIS A 1 180 ? -6.039 7.743 -3.643 1.00 97.56 180 HIS A C 1
ATOM 1431 O O . HIS A 1 180 ? -6.816 6.843 -3.348 1.00 97.56 180 HIS A O 1
ATOM 1437 N N . MET A 1 181 ? -5.315 8.352 -2.702 1.00 96.12 181 MET A N 1
ATOM 1438 C CA . MET A 1 181 ? -5.396 7.956 -1.287 1.00 96.12 181 MET A CA 1
ATOM 1439 C C . MET A 1 181 ? -6.772 8.191 -0.648 1.00 96.12 181 MET A C 1
ATOM 1441 O O . MET A 1 181 ? -7.086 7.581 0.362 1.00 96.12 181 MET A O 1
ATOM 1445 N N . ALA A 1 182 ? -7.601 9.064 -1.220 1.00 96.69 182 ALA A N 1
ATOM 1446 C CA . ALA A 1 182 ? -8.985 9.266 -0.779 1.00 96.69 182 ALA A CA 1
ATOM 1447 C C . ALA A 1 182 ? -9.950 8.181 -1.293 1.00 96.69 182 ALA A C 1
ATOM 1449 O O . ALA A 1 182 ? -11.142 8.226 -1.002 1.00 96.69 182 ALA A O 1
ATOM 1450 N N . ASP A 1 183 ? -9.460 7.246 -2.102 1.00 97.31 183 ASP A N 1
ATOM 1451 C CA . ASP A 1 183 ? -10.284 6.246 -2.756 1.00 97.31 183 ASP A CA 1
ATOM 1452 C C . ASP A 1 183 ? -10.550 5.045 -1.829 1.00 97.31 183 ASP A C 1
ATOM 1454 O O . ASP A 1 183 ? -9.592 4.403 -1.379 1.00 97.31 183 ASP A O 1
ATOM 1458 N N . PRO A 1 184 ? -11.823 4.704 -1.551 1.00 96.25 184 PRO A N 1
ATOM 1459 C CA . PRO A 1 184 ? -12.160 3.582 -0.677 1.00 96.25 184 PRO A CA 1
ATOM 1460 C C . PRO A 1 184 ? -11.739 2.221 -1.250 1.00 96.25 184 PRO A C 1
ATOM 1462 O O . PRO A 1 184 ? -11.506 1.289 -0.486 1.00 96.25 184 PRO A O 1
ATOM 1465 N N . GLU A 1 185 ? -11.577 2.106 -2.571 1.00 96.81 185 GLU A N 1
ATOM 1466 C CA . GLU A 1 185 ? -11.203 0.862 -3.255 1.00 96.81 185 GLU A CA 1
ATOM 1467 C C . GLU A 1 185 ? -9.696 0.748 -3.509 1.00 96.81 185 GLU A C 1
ATOM 1469 O O . GLU A 1 185 ? -9.257 -0.118 -4.273 1.00 96.81 185 GLU A O 1
ATOM 1474 N N . PHE A 1 186 ? -8.878 1.631 -2.924 1.00 97.75 186 PHE A N 1
ATOM 1475 C CA . PHE A 1 186 ? -7.436 1.649 -3.170 1.00 97.75 186 PHE A CA 1
ATOM 1476 C C . PHE A 1 186 ? -6.776 0.312 -2.818 1.00 97.75 186 PHE A C 1
ATOM 1478 O O . PHE A 1 186 ? -6.115 -0.309 -3.656 1.00 97.75 186 PHE A O 1
ATOM 1485 N N . THR A 1 187 ? -6.965 -0.156 -1.580 1.00 97.19 187 THR A N 1
ATOM 1486 C CA . THR A 1 187 ? -6.327 -1.391 -1.102 1.00 97.19 187 THR A CA 1
ATOM 1487 C C . THR A 1 187 ? -6.908 -2.616 -1.812 1.00 97.19 187 THR A C 1
ATOM 1489 O O . THR A 1 187 ? -6.150 -3.506 -2.205 1.00 97.19 187 THR A O 1
ATOM 1492 N N . THR A 1 188 ? -8.222 -2.637 -2.068 1.00 97.06 188 THR A N 1
ATOM 1493 C CA . THR A 1 188 ? -8.888 -3.678 -2.868 1.00 97.06 188 THR A CA 1
ATOM 1494 C C . THR A 1 188 ? -8.260 -3.804 -4.255 1.00 97.06 188 THR A C 1
ATOM 1496 O O . THR A 1 188 ? -7.870 -4.898 -4.675 1.00 97.06 188 THR A O 1
ATOM 1499 N N . ARG A 1 189 ? -8.104 -2.688 -4.980 1.00 97.31 189 ARG A N 1
ATOM 1500 C CA . ARG A 1 189 ? -7.491 -2.685 -6.316 1.00 97.31 189 ARG A CA 1
ATOM 1501 C C . ARG A 1 189 ? -6.027 -3.078 -6.286 1.00 97.31 189 ARG A C 1
ATOM 1503 O O . ARG A 1 189 ? -5.615 -3.863 -7.136 1.00 97.31 189 ARG A O 1
ATOM 1510 N N . LEU A 1 190 ? -5.265 -2.597 -5.305 1.00 98.00 190 LEU A N 1
ATOM 1511 C CA . LEU A 1 190 ? -3.869 -2.991 -5.144 1.00 98.00 190 LEU A CA 1
ATOM 1512 C C . LEU A 1 190 ? -3.735 -4.515 -5.034 1.00 98.00 190 LEU A C 1
ATOM 1514 O O . LEU A 1 190 ? -2.992 -5.111 -5.812 1.00 98.00 190 LEU A O 1
ATOM 1518 N N . TYR A 1 191 ? -4.491 -5.163 -4.144 1.00 98.19 191 TYR A N 1
ATOM 1519 C CA . TYR A 1 191 ? -4.447 -6.623 -4.023 1.00 98.19 191 TYR A CA 1
ATOM 1520 C C . TYR A 1 191 ? -4.971 -7.348 -5.258 1.00 98.19 191 TYR A C 1
ATOM 1522 O O . TYR A 1 191 ? -4.434 -8.395 -5.616 1.00 98.19 191 TYR A O 1
ATOM 1530 N N . ASN A 1 192 ? -5.958 -6.782 -5.952 1.00 97.38 192 ASN A N 1
ATOM 1531 C CA . ASN A 1 192 ? -6.404 -7.305 -7.238 1.00 97.38 192 ASN A CA 1
ATOM 1532 C C . ASN A 1 192 ? -5.290 -7.277 -8.297 1.00 97.38 192 ASN A C 1
ATOM 1534 O O . ASN A 1 192 ? -5.227 -8.180 -9.131 1.00 97.38 192 ASN A O 1
ATOM 1538 N N . PHE A 1 193 ? -4.398 -6.288 -8.291 1.00 97.88 193 PHE A N 1
ATOM 1539 C CA . PHE A 1 193 ? -3.222 -6.326 -9.161 1.00 97.88 193 PHE A CA 1
ATOM 1540 C C . PHE A 1 193 ? -2.204 -7.349 -8.670 1.00 97.88 193 PHE A C 1
ATOM 1542 O O . PHE A 1 193 ? -1.776 -8.199 -9.448 1.00 97.88 193 PHE A O 1
ATOM 1549 N N . LEU A 1 194 ? -1.866 -7.305 -7.379 1.00 98.38 194 LEU A N 1
ATOM 1550 C CA . LEU A 1 194 ? -0.864 -8.186 -6.790 1.00 98.38 194 LEU A CA 1
ATOM 1551 C C . LEU A 1 194 ? -1.200 -9.661 -7.027 1.00 98.38 194 LEU A C 1
ATOM 1553 O O . LEU A 1 194 ? -0.343 -10.390 -7.506 1.00 98.38 194 LEU A O 1
ATOM 1557 N N . ARG A 1 195 ? -2.444 -10.104 -6.794 1.00 98.12 195 ARG A N 1
ATOM 1558 C CA . ARG A 1 195 ? -2.814 -11.526 -6.926 1.00 98.12 195 ARG A CA 1
ATOM 1559 C C . ARG A 1 195 ? -2.559 -12.110 -8.319 1.00 98.12 195 ARG A C 1
ATOM 1561 O O . ARG A 1 195 ? -2.363 -13.310 -8.431 1.00 98.12 195 ARG A O 1
ATOM 1568 N N . ARG A 1 196 ? -2.513 -11.270 -9.359 1.00 98.00 196 ARG A N 1
ATOM 1569 C CA . ARG A 1 196 ? -2.269 -11.676 -10.754 1.00 98.00 196 ARG A CA 1
ATOM 1570 C C . ARG A 1 196 ? -0.794 -11.637 -11.145 1.00 98.00 196 ARG A C 1
ATOM 1572 O O . ARG A 1 196 ? -0.439 -12.131 -12.212 1.00 98.00 196 ARG A O 1
ATOM 1579 N N . ALA A 1 197 ? 0.055 -11.037 -10.316 1.00 98.06 197 ALA A N 1
ATOM 1580 C CA . ALA A 1 197 ? 1.476 -10.881 -10.579 1.00 98.06 197 ALA A CA 1
ATOM 1581 C C . ALA A 1 197 ? 2.256 -12.085 -10.061 1.00 98.06 197 ALA A C 1
ATOM 1583 O O . ALA A 1 197 ? 2.040 -12.535 -8.936 1.00 98.06 197 ALA A O 1
ATOM 1584 N N . ARG A 1 198 ? 3.205 -12.588 -10.856 1.00 98.38 198 ARG A N 1
ATOM 1585 C CA . ARG A 1 198 ? 4.136 -13.629 -10.395 1.00 98.38 198 ARG A CA 1
ATOM 1586 C C . ARG A 1 198 ? 5.271 -13.047 -9.561 1.00 98.38 198 ARG A C 1
ATOM 1588 O O . ARG A 1 198 ? 5.737 -13.704 -8.637 1.00 98.38 198 ARG A O 1
ATOM 1595 N N . PHE A 1 199 ? 5.696 -11.833 -9.893 1.00 98.69 199 PHE A N 1
ATOM 1596 C CA . PHE A 1 199 ? 6.737 -11.095 -9.189 1.00 98.69 199 PHE A CA 1
ATOM 1597 C C . PHE A 1 199 ? 6.312 -9.648 -8.969 1.00 98.69 199 PHE A C 1
ATOM 1599 O O . PHE A 1 199 ? 5.483 -9.100 -9.703 1.00 98.69 199 PHE A O 1
ATOM 1606 N N . THR A 1 200 ? 6.947 -8.990 -8.010 1.00 98.75 200 THR A N 1
ATOM 1607 C CA . THR A 1 200 ? 6.917 -7.532 -7.907 1.00 98.75 200 THR A CA 1
ATOM 1608 C C . THR A 1 200 ? 8.325 -6.964 -7.821 1.00 98.75 200 THR A C 1
ATOM 1610 O O . THR A 1 200 ? 9.281 -7.647 -7.451 1.00 98.75 200 THR A O 1
ATOM 1613 N N . THR A 1 201 ? 8.481 -5.711 -8.229 1.00 98.75 201 THR A N 1
ATOM 1614 C CA . THR A 1 201 ? 9.768 -5.017 -8.173 1.00 98.75 201 THR A CA 1
ATOM 1615 C C . THR A 1 201 ? 9.579 -3.530 -7.941 1.00 98.75 201 THR A C 1
ATOM 1617 O O . THR A 1 201 ? 8.484 -3.006 -8.123 1.00 98.75 201 THR A O 1
ATOM 1620 N N . GLY A 1 202 ? 10.640 -2.847 -7.540 1.00 98.06 202 GLY A N 1
ATOM 1621 C CA . GLY A 1 202 ? 10.648 -1.412 -7.310 1.00 98.06 202 GLY A CA 1
ATOM 1622 C C . GLY A 1 202 ? 12.065 -0.908 -7.075 1.00 98.06 202 GLY A C 1
ATOM 1623 O O . GLY A 1 202 ? 12.963 -1.658 -6.670 1.00 98.06 202 GLY A O 1
ATOM 1624 N N . ASN A 1 203 ? 12.261 0.385 -7.314 1.00 96.38 203 ASN A N 1
ATOM 1625 C CA . ASN A 1 203 ? 13.518 1.083 -7.046 1.00 96.38 203 ASN A CA 1
ATOM 1626 C C . ASN A 1 203 ? 13.574 1.675 -5.627 1.00 96.38 203 ASN A C 1
ATOM 1628 O O . ASN A 1 203 ? 14.491 2.416 -5.280 1.00 96.38 203 ASN A O 1
ATOM 1632 N N . GLU A 1 204 ? 12.614 1.307 -4.781 1.00 93.44 204 GLU A N 1
ATOM 1633 C CA . GLU A 1 204 ? 12.567 1.598 -3.354 1.00 93.44 204 GLU A CA 1
ATOM 1634 C C . GLU A 1 204 ? 11.755 0.507 -2.642 1.00 93.44 204 GLU A C 1
ATOM 1636 O O . GLU A 1 204 ? 10.964 -0.196 -3.260 1.00 93.44 204 GLU A O 1
ATOM 1641 N N . ILE A 1 205 ? 11.972 0.324 -1.343 1.00 92.62 205 ILE A N 1
ATOM 1642 C CA . ILE A 1 205 ? 11.208 -0.602 -0.509 1.00 92.62 205 ILE A CA 1
ATOM 1643 C C . ILE A 1 205 ? 10.164 0.215 0.243 1.00 92.62 205 ILE A C 1
ATOM 1645 O O . ILE A 1 205 ? 10.515 1.045 1.077 1.00 92.62 205 ILE A O 1
ATOM 1649 N N . GLY A 1 206 ? 8.892 -0.063 -0.024 1.00 92.00 206 GLY A N 1
ATOM 1650 C CA . GLY A 1 206 ? 7.766 0.546 0.681 1.00 92.00 206 GLY A CA 1
ATOM 1651 C C . GLY A 1 206 ? 6.662 -0.466 0.972 1.00 92.00 206 GLY A C 1
ATOM 1652 O O . GLY A 1 206 ? 6.857 -1.675 0.821 1.00 92.00 206 GLY A O 1
ATOM 1653 N N . THR A 1 207 ? 5.473 0.022 1.334 1.00 94.31 207 THR A N 1
ATOM 1654 C CA . THR A 1 207 ? 4.302 -0.813 1.660 1.00 94.31 207 THR A CA 1
ATOM 1655 C C . THR A 1 207 ? 4.037 -1.899 0.616 1.00 94.31 207 THR A C 1
ATOM 1657 O O . THR A 1 207 ? 3.828 -3.050 0.981 1.00 94.31 207 THR A O 1
ATOM 1660 N N . HIS A 1 208 ? 4.121 -1.571 -0.677 1.00 96.00 208 HIS A N 1
ATOM 1661 C CA . HIS A 1 208 ? 3.888 -2.518 -1.774 1.00 96.00 208 HIS A CA 1
ATOM 1662 C C . HIS A 1 208 ? 4.767 -3.781 -1.682 1.00 96.00 208 HIS A C 1
ATOM 1664 O O . HIS A 1 208 ? 4.282 -4.883 -1.937 1.00 96.00 208 HIS A O 1
ATOM 1670 N N . SER A 1 209 ? 6.036 -3.638 -1.279 1.00 97.12 209 SER A N 1
ATOM 1671 C CA . SER A 1 209 ? 6.974 -4.758 -1.145 1.00 97.12 209 SER A CA 1
ATOM 1672 C C . SER A 1 209 ? 6.572 -5.677 0.008 1.00 97.12 209 SER A C 1
ATOM 1674 O O . SER A 1 209 ? 6.542 -6.894 -0.157 1.00 97.12 209 SER A O 1
ATOM 1676 N N . ILE A 1 210 ? 6.150 -5.096 1.136 1.00 97.50 210 ILE A N 1
ATOM 1677 C CA . ILE A 1 210 ? 5.689 -5.846 2.306 1.00 97.50 210 ILE A CA 1
ATOM 1678 C C . ILE A 1 210 ? 4.408 -6.612 1.985 1.00 97.50 210 ILE A C 1
ATOM 1680 O O . ILE A 1 210 ? 4.321 -7.797 2.284 1.00 97.50 210 ILE A O 1
ATOM 1684 N N . LEU A 1 211 ? 3.434 -5.961 1.340 1.00 98.12 211 LEU A N 1
ATOM 1685 C CA . LEU A 1 211 ? 2.170 -6.607 0.970 1.00 98.12 211 LEU A CA 1
ATOM 1686 C C . LEU A 1 211 ? 2.374 -7.721 -0.068 1.00 98.12 211 LEU A C 1
ATOM 1688 O O . LEU A 1 211 ? 1.694 -8.741 -0.012 1.00 98.12 211 LEU A O 1
ATOM 1692 N N . SER A 1 212 ? 3.323 -7.546 -0.994 1.00 98.31 212 SER A N 1
ATOM 1693 C CA . SER A 1 212 ? 3.687 -8.587 -1.964 1.00 98.31 212 SER A CA 1
ATOM 1694 C C . SER A 1 212 ? 4.268 -9.811 -1.260 1.00 98.31 212 SER A C 1
ATOM 1696 O O . SER A 1 212 ? 3.756 -10.917 -1.425 1.00 98.31 212 SER A O 1
ATOM 1698 N N . LEU A 1 213 ? 5.300 -9.595 -0.438 1.00 98.50 213 LEU A N 1
ATOM 1699 C CA . LEU A 1 213 ? 6.004 -10.662 0.268 1.00 98.50 213 LEU A CA 1
ATOM 1700 C C . LEU A 1 213 ? 5.090 -11.385 1.264 1.00 98.50 213 LEU A C 1
ATOM 1702 O O . LEU A 1 213 ? 5.146 -12.608 1.354 1.00 98.50 213 LEU A O 1
ATOM 1706 N N . GLU A 1 214 ? 4.213 -10.658 1.964 1.00 98.00 214 GLU A N 1
ATOM 1707 C CA . GLU A 1 214 ? 3.225 -11.246 2.880 1.00 98.00 214 GLU A CA 1
ATOM 1708 C C . GLU A 1 214 ? 2.240 -12.165 2.150 1.00 98.00 214 GLU A C 1
ATOM 1710 O O . GLU A 1 214 ? 1.887 -13.221 2.668 1.00 98.00 214 GLU A O 1
ATOM 1715 N N . MET A 1 215 ? 1.839 -11.812 0.926 1.00 97.88 215 MET A N 1
ATOM 1716 C CA . MET A 1 215 ? 0.963 -12.649 0.101 1.00 97.88 215 MET A CA 1
ATOM 1717 C C . MET A 1 215 ? 1.706 -13.814 -0.582 1.00 97.88 215 MET A C 1
ATOM 1719 O O . MET A 1 215 ? 1.095 -14.584 -1.321 1.00 97.88 215 MET A O 1
ATOM 1723 N N . GLY A 1 216 ? 3.013 -13.959 -0.342 1.00 98.19 216 GLY A N 1
ATOM 1724 C CA . GLY A 1 216 ? 3.851 -14.996 -0.944 1.00 98.19 216 GLY A CA 1
ATOM 1725 C C . GLY A 1 216 ? 4.375 -14.651 -2.339 1.00 98.19 216 GLY A C 1
ATOM 1726 O O . GLY A 1 216 ? 4.944 -15.517 -3.001 1.00 98.19 216 GLY A O 1
ATOM 1727 N N . ILE A 1 217 ? 4.222 -13.402 -2.789 1.00 98.62 217 ILE A N 1
ATOM 1728 C CA . ILE A 1 217 ? 4.740 -12.942 -4.079 1.00 98.62 217 ILE A CA 1
ATOM 1729 C C . ILE A 1 217 ? 6.189 -12.486 -3.906 1.00 98.62 217 ILE A C 1
ATOM 1731 O O . ILE A 1 217 ? 6.446 -11.543 -3.150 1.00 98.62 217 ILE A O 1
ATOM 1735 N N . PRO A 1 218 ? 7.148 -13.093 -4.624 1.00 98.44 218 PRO A N 1
ATOM 1736 C CA . PRO A 1 218 ? 8.533 -12.666 -4.558 1.00 98.44 218 PRO A CA 1
ATOM 1737 C C . PRO A 1 218 ? 8.727 -11.218 -5.029 1.00 98.44 218 PRO A C 1
ATOM 1739 O O . PRO A 1 218 ? 8.307 -10.849 -6.130 1.00 98.44 218 PRO A O 1
ATOM 1742 N N . TYR A 1 219 ? 9.412 -10.424 -4.204 1.00 98.56 219 TYR A N 1
ATOM 1743 C CA . TYR A 1 219 ? 9.824 -9.055 -4.510 1.00 98.56 219 TYR A CA 1
ATOM 1744 C C . TYR A 1 219 ? 11.332 -8.997 -4.754 1.00 98.56 219 TYR A C 1
ATOM 1746 O O . TYR A 1 219 ? 12.099 -9.568 -3.978 1.00 98.56 219 TYR A O 1
ATOM 1754 N N . PHE A 1 220 ? 11.766 -8.264 -5.778 1.00 98.38 220 PHE A N 1
ATOM 1755 C CA . PHE A 1 220 ? 13.183 -7.968 -6.000 1.00 98.38 220 PHE A CA 1
ATOM 1756 C C . PHE A 1 220 ? 13.421 -6.478 -6.224 1.00 98.38 220 PHE A C 1
ATOM 1758 O O . PHE A 1 220 ? 12.627 -5.790 -6.867 1.00 98.38 220 PHE A O 1
ATOM 1765 N N . HIS A 1 221 ? 14.542 -5.972 -5.723 1.00 96.75 221 HIS A N 1
ATOM 1766 C CA . HIS A 1 221 ? 14.931 -4.581 -5.910 1.00 96.75 221 HIS A CA 1
ATOM 1767 C C . HIS A 1 221 ? 15.555 -4.368 -7.294 1.00 96.75 221 HIS A C 1
ATOM 1769 O O . HIS A 1 221 ? 16.430 -5.126 -7.725 1.00 96.75 221 HIS A O 1
ATOM 1775 N N . SER A 1 222 ? 15.097 -3.336 -8.002 1.00 96.06 222 SER A N 1
ATOM 1776 C CA . SER A 1 222 ? 15.572 -2.994 -9.343 1.00 96.06 222 SER A CA 1
ATOM 1777 C C . SER A 1 222 ? 15.282 -1.530 -9.644 1.00 96.06 222 SER A C 1
ATOM 1779 O O . SER A 1 222 ? 14.147 -1.087 -9.485 1.00 96.06 222 SER A O 1
ATOM 1781 N N . GLY A 1 223 ? 16.280 -0.800 -10.136 1.00 94.81 223 GLY A N 1
ATOM 1782 C CA . GLY A 1 223 ? 16.118 0.560 -10.644 1.00 94.81 223 GLY A CA 1
ATOM 1783 C C . GLY A 1 223 ? 17.069 1.572 -10.011 1.00 94.81 223 GLY A C 1
ATOM 1784 O O . GLY A 1 223 ? 17.867 1.217 -9.141 1.00 94.81 223 GLY A O 1
ATOM 1785 N N . PRO A 1 224 ? 17.003 2.836 -10.455 1.00 91.81 224 PRO A N 1
ATOM 1786 C CA . PRO A 1 224 ? 17.843 3.904 -9.934 1.00 91.81 224 PRO A CA 1
ATOM 1787 C C . PRO A 1 224 ? 17.392 4.327 -8.536 1.00 91.81 224 PRO A C 1
ATOM 1789 O O . PRO A 1 224 ? 16.195 4.403 -8.258 1.00 91.81 224 PRO A O 1
ATOM 1792 N N . GLN A 1 225 ? 18.344 4.680 -7.675 1.00 89.19 225 GLN A N 1
ATOM 1793 C CA . GLN A 1 225 ? 18.025 5.249 -6.371 1.00 89.19 225 GLN A CA 1
ATOM 1794 C C . GLN A 1 225 ? 17.324 6.612 -6.545 1.00 89.19 225 GLN A C 1
ATOM 1796 O O . GLN A 1 225 ? 17.862 7.478 -7.241 1.00 89.19 225 GLN A O 1
ATOM 1801 N N . PRO A 1 226 ? 16.151 6.829 -5.925 1.00 90.81 226 PRO A N 1
ATOM 1802 C CA . PRO A 1 226 ? 15.460 8.108 -5.992 1.00 90.81 226 PRO A CA 1
ATOM 1803 C C . PRO A 1 226 ? 16.180 9.181 -5.168 1.00 90.81 226 PRO A C 1
ATOM 1805 O O . PRO A 1 226 ? 16.714 8.922 -4.086 1.00 90.81 226 PRO A O 1
ATOM 1808 N N . LEU A 1 227 ? 16.140 10.413 -5.666 1.00 85.31 227 LEU A N 1
ATOM 1809 C CA . LEU A 1 227 ? 16.420 11.620 -4.899 1.00 85.31 227 LEU A CA 1
ATOM 1810 C C . LEU A 1 227 ? 15.113 12.133 -4.293 1.00 85.31 227 LEU A C 1
ATOM 1812 O O . LEU A 1 227 ? 14.080 12.147 -4.955 1.00 85.31 227 LEU A O 1
ATOM 1816 N N . TYR A 1 228 ? 15.163 12.585 -3.044 1.00 83.94 228 TYR A N 1
ATOM 1817 C CA . TYR A 1 228 ? 13.999 13.130 -2.349 1.00 83.94 228 TYR A CA 1
ATOM 1818 C C . TYR A 1 228 ? 14.147 14.638 -2.221 1.00 83.94 228 TYR A C 1
ATOM 1820 O O . TYR A 1 228 ? 15.161 15.130 -1.718 1.00 83.94 228 TYR A O 1
ATOM 1828 N N . ARG A 1 229 ? 13.129 15.372 -2.663 1.00 81.00 229 ARG A N 1
ATOM 1829 C CA . ARG A 1 229 ? 13.055 16.825 -2.541 1.00 81.00 229 ARG A CA 1
ATOM 1830 C C . ARG A 1 229 ? 11.848 17.240 -1.703 1.00 81.00 229 ARG A C 1
ATOM 1832 O O . ARG A 1 229 ? 10.823 16.562 -1.737 1.00 81.00 229 ARG A O 1
ATOM 1839 N N . PRO A 1 230 ? 11.942 18.356 -0.963 1.00 77.56 230 PRO A N 1
ATOM 1840 C CA . PRO A 1 230 ? 10.779 19.002 -0.364 1.00 77.56 230 PRO A CA 1
ATOM 1841 C C . PRO A 1 230 ? 9.670 19.212 -1.414 1.00 77.56 230 PRO A C 1
ATOM 1843 O O . PRO A 1 230 ? 9.903 19.880 -2.419 1.00 77.56 230 PRO A O 1
ATOM 1846 N N . GLY A 1 231 ? 8.488 18.625 -1.205 1.00 72.00 231 GLY A N 1
ATOM 1847 C CA . GLY A 1 231 ? 7.309 18.833 -2.056 1.00 72.00 231 GLY A CA 1
ATOM 1848 C C . GLY A 1 231 ? 6.540 20.115 -1.704 1.00 72.00 231 GLY A C 1
ATOM 1849 O O . GLY A 1 231 ? 6.937 20.873 -0.819 1.00 72.00 231 GLY A O 1
ATOM 1850 N N . ALA A 1 232 ? 5.395 20.357 -2.350 1.00 67.88 232 ALA A N 1
ATOM 1851 C CA . ALA A 1 232 ? 4.582 21.561 -2.113 1.00 67.88 232 ALA A CA 1
ATOM 1852 C C . ALA A 1 232 ? 4.138 21.728 -0.640 1.00 67.88 232 ALA A C 1
ATOM 1854 O O . ALA A 1 232 ? 4.093 22.846 -0.132 1.00 67.88 232 ALA A O 1
ATOM 1855 N N . GLY A 1 233 ? 3.888 20.625 0.078 1.00 61.25 233 GLY A N 1
ATOM 1856 C CA . GLY A 1 233 ? 3.578 20.626 1.514 1.00 61.25 233 GLY A CA 1
ATOM 1857 C C . GLY A 1 233 ? 4.803 20.695 2.435 1.00 61.25 233 GLY A C 1
ATOM 1858 O O . GLY A 1 233 ? 4.671 20.533 3.650 1.00 61.25 233 GLY A O 1
ATOM 1859 N N . ALA A 1 234 ? 6.011 20.882 1.898 1.00 62.81 234 ALA A N 1
ATOM 1860 C CA . ALA A 1 234 ? 7.227 20.823 2.697 1.00 62.81 234 ALA A CA 1
ATOM 1861 C C . ALA A 1 234 ? 7.484 22.078 3.536 1.00 62.81 234 ALA A C 1
ATOM 1863 O O . ALA A 1 234 ? 8.155 21.979 4.557 1.00 62.81 234 ALA A O 1
ATOM 1864 N N . ALA A 1 235 ? 6.941 23.241 3.158 1.00 61.69 235 ALA A N 1
ATOM 1865 C CA . ALA A 1 235 ? 7.072 24.467 3.951 1.00 61.69 235 ALA A CA 1
ATOM 1866 C C . ALA A 1 235 ? 6.356 24.349 5.310 1.00 61.69 235 ALA A C 1
ATOM 1868 O O . ALA A 1 235 ? 6.904 24.748 6.338 1.00 61.69 235 ALA A O 1
ATOM 1869 N N . GLU A 1 236 ? 5.173 23.725 5.340 1.00 61.53 236 GLU A N 1
ATOM 1870 C CA . GLU A 1 236 ? 4.480 23.392 6.590 1.00 61.53 236 GLU A CA 1
ATOM 1871 C C . GLU A 1 236 ? 5.275 22.372 7.410 1.00 61.53 236 GLU A C 1
ATOM 1873 O O . GLU A 1 236 ? 5.445 22.541 8.617 1.00 61.53 236 GLU A O 1
ATOM 1878 N N . HIS A 1 237 ? 5.840 21.354 6.754 1.00 59.91 237 HIS A N 1
ATOM 1879 C CA . HIS A 1 237 ? 6.721 20.381 7.400 1.00 59.91 237 HIS A CA 1
ATOM 1880 C C . HIS A 1 237 ? 7.996 21.015 7.975 1.00 59.91 237 HIS A C 1
ATOM 1882 O O . HIS A 1 237 ? 8.392 20.669 9.084 1.00 59.91 237 HIS A O 1
ATOM 1888 N N . ALA A 1 238 ? 8.625 21.957 7.273 1.00 60.75 238 ALA A N 1
ATOM 1889 C CA . ALA A 1 238 ? 9.814 22.665 7.740 1.00 60.75 238 ALA A CA 1
ATOM 1890 C C . ALA A 1 238 ? 9.491 23.547 8.954 1.00 60.75 238 ALA A C 1
ATOM 1892 O O . ALA A 1 238 ? 10.182 23.472 9.965 1.00 60.75 238 ALA A O 1
ATOM 1893 N N . ALA A 1 239 ? 8.379 24.288 8.916 1.00 61.22 239 ALA A N 1
ATOM 1894 C CA . ALA A 1 239 ? 7.913 25.082 10.055 1.00 61.22 239 ALA A CA 1
ATOM 1895 C C . ALA A 1 239 ? 7.579 24.215 11.284 1.00 61.22 239 ALA A C 1
ATOM 1897 O O . ALA A 1 239 ? 7.746 24.639 12.431 1.00 61.22 239 ALA A O 1
ATOM 1898 N N . ILE A 1 240 ? 7.104 22.990 11.057 1.00 56.88 240 ILE A N 1
ATOM 1899 C CA . ILE A 1 240 ? 6.889 21.995 12.108 1.00 56.88 240 ILE A CA 1
ATOM 1900 C C . ILE A 1 240 ? 8.225 21.445 12.627 1.00 56.88 240 ILE A C 1
ATOM 1902 O O . ILE A 1 240 ? 8.405 21.372 13.839 1.00 56.88 240 ILE A O 1
ATOM 1906 N N . ALA A 1 241 ? 9.156 21.071 11.749 1.00 58.38 241 ALA A N 1
ATOM 1907 C CA . ALA A 1 241 ? 10.471 20.548 12.120 1.00 58.38 241 ALA A CA 1
ATOM 1908 C C . ALA A 1 241 ? 11.273 21.559 12.955 1.00 58.38 241 ALA A C 1
ATOM 1910 O O . ALA A 1 241 ? 11.832 21.191 13.990 1.00 58.38 241 ALA A O 1
ATOM 1911 N N . ASP A 1 242 ? 11.233 22.838 12.575 1.00 63.72 242 ASP A N 1
ATOM 1912 C CA . ASP A 1 242 ? 11.847 23.943 13.318 1.00 63.72 242 ASP A CA 1
ATOM 1913 C C . ASP A 1 242 ? 11.236 24.105 14.715 1.00 63.72 242 ASP A C 1
ATOM 1915 O O . ASP A 1 242 ? 11.962 24.240 15.699 1.00 63.72 242 ASP A O 1
ATOM 1919 N N . LYS A 1 243 ? 9.904 24.009 14.845 1.00 59.59 243 LYS A N 1
ATOM 1920 C CA . LYS A 1 243 ? 9.238 24.016 16.163 1.00 59.59 243 LYS A CA 1
ATOM 1921 C C . LYS A 1 243 ? 9.626 22.825 17.040 1.00 59.59 243 LYS A C 1
ATOM 1923 O O . LYS A 1 243 ? 9.546 22.925 18.261 1.00 59.59 243 LYS A O 1
ATOM 1928 N N . LEU A 1 244 ? 9.993 21.700 16.433 1.00 52.03 244 LEU A N 1
ATOM 1929 C CA . LEU A 1 244 ? 10.304 20.449 17.125 1.00 52.03 244 LEU A CA 1
ATOM 1930 C C . LEU A 1 244 ? 11.804 20.255 17.388 1.00 52.03 244 LEU A C 1
ATOM 1932 O O . LEU A 1 244 ? 12.166 19.319 18.100 1.00 52.03 244 LEU A O 1
ATOM 1936 N N . GLY A 1 245 ? 12.671 21.090 16.809 1.00 57.72 245 GLY A N 1
ATOM 1937 C CA . GLY A 1 245 ? 14.126 20.941 16.898 1.00 57.72 245 GLY A CA 1
ATOM 1938 C C . GLY A 1 245 ? 14.664 19.655 16.255 1.00 57.72 245 GLY A C 1
ATOM 1939 O O . GLY A 1 245 ? 15.768 19.229 16.589 1.00 57.72 245 GLY A O 1
ATOM 1940 N N . LYS A 1 246 ? 13.891 19.004 15.372 1.00 48.41 246 LYS A N 1
ATOM 1941 C CA . LYS A 1 246 ? 14.299 17.791 14.644 1.00 48.41 246 LYS A CA 1
ATOM 1942 C C . LYS A 1 246 ? 13.559 17.649 13.305 1.00 48.41 246 LYS A C 1
ATOM 1944 O O . LYS A 1 246 ? 12.387 18.023 13.229 1.00 48.41 246 LYS A O 1
ATOM 1949 N N . PRO A 1 247 ? 14.195 17.082 12.261 1.00 51.69 247 PRO A N 1
ATOM 1950 C CA . PRO A 1 247 ? 13.537 16.834 10.978 1.00 51.69 247 PRO A CA 1
ATOM 1951 C C . PRO A 1 247 ? 12.391 15.816 11.118 1.00 51.69 247 PRO A C 1
ATOM 1953 O O . PRO A 1 247 ? 12.483 14.870 11.898 1.00 51.69 247 PRO A O 1
ATOM 1956 N N . LEU A 1 248 ? 11.307 16.008 10.352 1.00 48.28 248 LEU A N 1
ATOM 1957 C CA . LEU A 1 248 ? 10.149 15.093 10.316 1.00 48.28 248 LEU A CA 1
ATOM 1958 C C . LEU A 1 248 ? 10.453 13.766 9.610 1.00 48.28 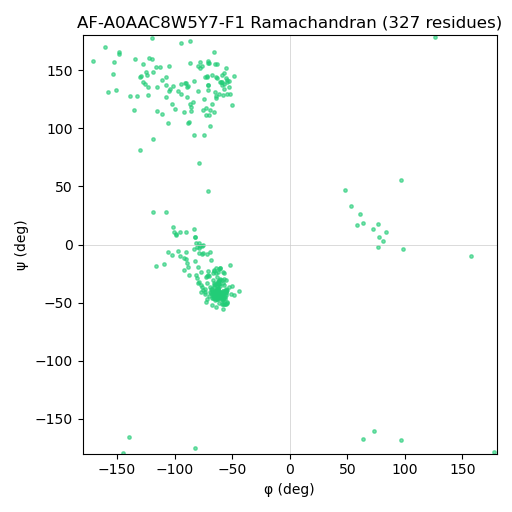248 LEU A C 1
ATOM 1960 O O . LEU A 1 248 ? 9.828 12.756 9.914 1.00 48.28 248 LEU A O 1
ATOM 1964 N N . LEU A 1 249 ? 11.404 13.792 8.680 1.00 50.19 249 LEU A N 1
ATOM 1965 C CA . LEU A 1 249 ? 11.970 12.641 7.991 1.00 50.19 249 LEU A CA 1
ATOM 1966 C C . LEU A 1 249 ? 13.470 12.855 7.992 1.00 50.19 249 LEU A C 1
ATOM 1968 O O . LEU A 1 249 ? 13.961 13.853 7.455 1.00 50.19 249 LEU A O 1
ATOM 1972 N N . SER A 1 250 ? 14.191 11.979 8.670 1.00 44.22 250 SER A N 1
ATOM 1973 C CA . SER A 1 250 ? 15.633 12.115 8.768 1.00 44.22 250 SER A CA 1
ATOM 1974 C C . SER A 1 250 ? 16.275 11.279 7.666 1.00 44.22 250 SER A C 1
ATOM 1976 O O . SER A 1 250 ? 15.907 10.118 7.502 1.00 44.22 250 SER A O 1
ATOM 1978 N N . PRO A 1 251 ? 17.314 11.769 6.971 1.00 42.00 251 PRO A N 1
ATOM 1979 C CA . PRO A 1 251 ? 18.197 10.908 6.182 1.00 42.00 251 PRO A CA 1
ATOM 1980 C C . PRO A 1 251 ? 18.750 9.711 6.983 1.00 42.00 251 PRO A C 1
ATOM 1982 O O . PRO A 1 251 ? 19.193 8.727 6.401 1.00 42.00 251 PRO A O 1
ATOM 1985 N N . THR A 1 252 ? 18.699 9.753 8.322 1.00 44.97 252 THR A N 1
ATOM 1986 C CA . THR A 1 252 ? 19.049 8.624 9.198 1.00 44.97 252 THR A CA 1
ATOM 1987 C C . THR A 1 252 ? 17.991 7.520 9.263 1.00 44.97 252 THR A C 1
ATOM 1989 O O . THR A 1 252 ? 18.281 6.472 9.834 1.00 44.97 252 THR A O 1
ATOM 1992 N N . ASP A 1 253 ? 16.805 7.693 8.671 1.00 51.47 253 ASP A N 1
ATOM 1993 C CA . ASP A 1 253 ? 15.795 6.628 8.570 1.00 51.47 253 ASP A CA 1
ATOM 1994 C C . ASP A 1 253 ? 16.320 5.432 7.753 1.00 51.47 253 ASP A C 1
ATOM 1996 O O . ASP A 1 253 ? 15.951 4.287 8.002 1.00 51.47 253 ASP A O 1
ATOM 2000 N N . TYR A 1 254 ? 17.306 5.673 6.881 1.00 50.47 254 TYR A N 1
ATOM 2001 C CA . TYR A 1 254 ? 18.057 4.646 6.152 1.00 50.47 254 TYR A CA 1
ATOM 2002 C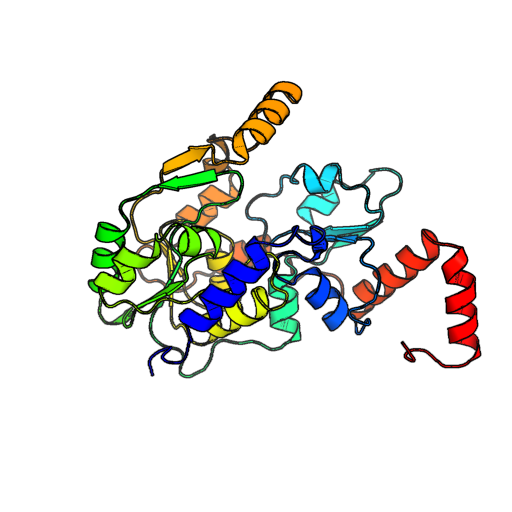 C . TYR A 1 254 ? 18.925 3.740 7.036 1.00 50.47 254 TYR A C 1
ATOM 2004 O O . TYR A 1 254 ? 19.238 2.623 6.630 1.00 50.47 254 TYR A O 1
ATOM 2012 N N . ASN A 1 255 ? 19.292 4.191 8.239 1.00 56.28 255 ASN A N 1
ATOM 2013 C CA . ASN A 1 255 ? 20.151 3.449 9.167 1.00 56.28 255 ASN A CA 1
ATOM 2014 C C . ASN A 1 255 ? 19.361 2.747 10.277 1.00 56.28 255 ASN A C 1
ATOM 2016 O O . ASN A 1 255 ? 19.950 2.260 11.245 1.00 56.28 255 ASN A O 1
ATOM 2020 N N . ARG A 1 256 ? 18.029 2.692 10.169 1.00 73.19 256 ARG A N 1
ATOM 2021 C CA . ARG A 1 256 ? 17.219 1.975 11.150 1.00 73.19 256 ARG A CA 1
ATOM 2022 C C . ARG A 1 256 ? 17.415 0.460 10.991 1.00 73.19 256 ARG A C 1
ATOM 2024 O O . ARG A 1 256 ? 17.437 -0.034 9.859 1.00 73.19 256 ARG A O 1
ATOM 2031 N N . PRO A 1 257 ? 17.556 -0.305 12.092 1.00 82.94 257 PRO A N 1
ATOM 2032 C CA . PRO A 1 257 ? 17.965 -1.706 12.013 1.00 82.94 257 PRO A CA 1
ATOM 2033 C C . PRO A 1 257 ? 17.047 -2.600 11.170 1.00 82.94 257 PRO A C 1
ATOM 2035 O O . PRO A 1 257 ? 17.554 -3.439 10.425 1.00 82.94 257 PRO A O 1
ATOM 2038 N N . LYS A 1 258 ? 15.714 -2.434 11.250 1.00 85.25 258 LYS A N 1
ATOM 2039 C CA . LYS A 1 258 ? 14.781 -3.270 10.476 1.00 85.25 258 LYS A CA 1
ATOM 2040 C C . LYS A 1 258 ? 14.789 -2.886 8.999 1.00 85.25 258 LYS A C 1
ATOM 2042 O O . LYS A 1 258 ? 14.881 -3.779 8.162 1.00 85.25 258 LYS A O 1
ATOM 2047 N N . SER A 1 259 ? 14.799 -1.591 8.674 1.00 86.38 259 SER A N 1
ATOM 2048 C CA . SER A 1 259 ? 14.970 -1.111 7.293 1.00 86.38 259 SER A CA 1
ATOM 2049 C C . SER A 1 259 ? 16.270 -1.610 6.646 1.00 86.38 259 SER A C 1
ATOM 2051 O O . SER A 1 259 ? 16.254 -2.086 5.509 1.00 86.38 259 SER A O 1
ATOM 2053 N N . ALA A 1 260 ? 17.391 -1.559 7.371 1.00 88.38 260 ALA A N 1
ATOM 2054 C CA . ALA A 1 260 ? 18.677 -2.067 6.891 1.00 88.38 260 ALA A CA 1
ATOM 2055 C C . ALA A 1 260 ? 18.656 -3.592 6.695 1.00 88.38 260 ALA A C 1
ATOM 2057 O O . ALA A 1 260 ? 19.106 -4.092 5.662 1.00 88.38 260 ALA A O 1
ATOM 2058 N N . ARG A 1 261 ? 18.079 -4.336 7.649 1.00 93.25 261 ARG A N 1
ATOM 2059 C CA . ARG A 1 261 ? 17.925 -5.795 7.549 1.00 93.25 261 ARG A CA 1
ATOM 2060 C C . ARG A 1 261 ? 17.030 -6.193 6.376 1.00 93.25 261 ARG A C 1
ATOM 2062 O O . ARG A 1 261 ? 17.370 -7.120 5.650 1.00 93.25 261 ARG A O 1
ATOM 2069 N N . LEU A 1 262 ? 15.922 -5.486 6.164 1.00 94.19 262 LEU A N 1
ATOM 2070 C CA . LEU A 1 262 ? 15.012 -5.731 5.049 1.00 94.19 262 LEU A CA 1
ATOM 2071 C C . LEU A 1 262 ? 15.712 -5.517 3.702 1.00 94.19 262 LEU A C 1
ATOM 2073 O O . LEU A 1 262 ? 15.624 -6.378 2.832 1.00 94.19 262 LEU A O 1
ATOM 2077 N N . ARG A 1 263 ? 16.476 -4.426 3.553 1.00 91.88 263 ARG A N 1
ATOM 2078 C CA . ARG A 1 263 ? 17.307 -4.168 2.361 1.00 91.88 263 ARG A CA 1
ATOM 2079 C C . ARG A 1 263 ? 18.325 -5.275 2.105 1.00 91.88 263 ARG A C 1
ATOM 2081 O O . ARG A 1 263 ? 18.506 -5.660 0.961 1.00 91.88 263 ARG A O 1
ATOM 2088 N N . ALA A 1 264 ? 18.971 -5.778 3.156 1.00 94.38 264 ALA A N 1
ATOM 2089 C CA . ALA A 1 264 ? 19.976 -6.832 3.037 1.00 94.38 264 ALA A CA 1
ATOM 2090 C C . ALA A 1 264 ? 19.385 -8.199 2.647 1.00 94.38 264 ALA A C 1
ATOM 2092 O O . ALA A 1 264 ? 20.088 -9.020 2.067 1.00 94.38 264 ALA A O 1
ATOM 2093 N N . LEU A 1 265 ? 18.117 -8.452 2.985 1.00 96.56 265 LEU A N 1
ATOM 2094 C CA . LEU A 1 265 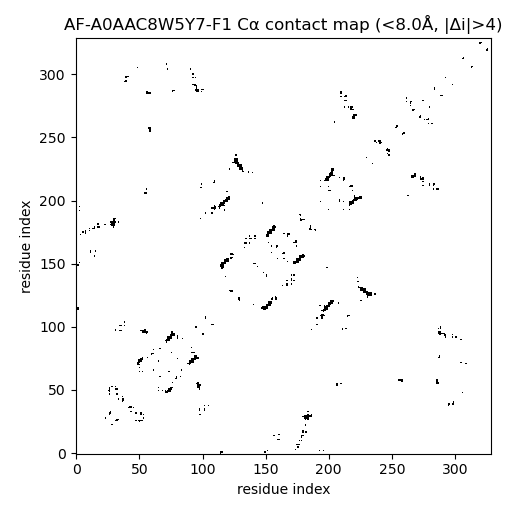? 17.428 -9.710 2.682 1.00 96.56 265 LEU A CA 1
ATOM 2095 C C . LEU A 1 265 ? 16.676 -9.689 1.348 1.00 96.56 265 LEU A C 1
ATOM 2097 O O . LEU A 1 265 ? 16.379 -10.757 0.814 1.00 96.56 265 LEU A O 1
ATOM 2101 N N . ILE A 1 266 ? 16.334 -8.509 0.826 1.00 96.50 266 ILE A N 1
ATOM 2102 C CA . ILE A 1 266 ? 15.639 -8.394 -0.455 1.00 96.50 266 ILE A CA 1
ATOM 2103 C C . ILE A 1 266 ? 16.617 -8.683 -1.606 1.00 96.50 266 ILE A C 1
ATOM 2105 O O . ILE A 1 266 ? 17.652 -8.023 -1.708 1.00 96.50 266 ILE A O 1
ATOM 2109 N N . PRO A 1 267 ? 16.284 -9.634 -2.497 1.00 96.31 267 PRO A N 1
ATOM 2110 C CA . PRO A 1 267 ? 17.130 -9.985 -3.627 1.00 96.31 267 PRO A CA 1
ATOM 2111 C C . PRO A 1 267 ? 17.144 -8.882 -4.690 1.00 96.31 267 PRO A C 1
ATOM 2113 O O . PRO A 1 267 ? 16.211 -8.084 -4.818 1.00 96.31 267 PRO A O 1
ATOM 2116 N N . THR A 1 268 ? 18.187 -8.880 -5.509 1.00 95.19 268 THR A N 1
ATOM 2117 C CA . THR A 1 268 ? 18.278 -8.097 -6.745 1.00 95.19 268 THR A CA 1
ATOM 2118 C C . THR A 1 268 ? 17.853 -8.936 -7.955 1.00 95.19 268 THR A C 1
ATOM 2120 O O . THR A 1 268 ? 17.615 -10.141 -7.859 1.00 95.19 268 THR A O 1
ATOM 2123 N N . VAL A 1 269 ? 17.764 -8.311 -9.133 1.00 91.94 269 VAL A N 1
ATOM 2124 C CA . VAL A 1 269 ? 17.356 -8.978 -10.386 1.00 91.94 269 VAL A CA 1
ATOM 2125 C C . VAL A 1 269 ? 18.203 -10.214 -10.747 1.00 91.94 269 VAL A C 1
ATOM 2127 O O . VAL A 1 269 ? 17.693 -11.154 -11.371 1.00 91.94 269 VAL A O 1
ATOM 2130 N N . THR A 1 270 ? 19.482 -10.229 -10.358 1.00 90.00 270 THR A N 1
ATOM 2131 C CA . THR A 1 270 ? 20.434 -11.309 -10.666 1.00 90.00 270 THR A CA 1
ATOM 2132 C C . THR A 1 270 ? 20.328 -12.502 -9.726 1.00 90.00 270 THR A C 1
ATOM 2134 O O . THR A 1 270 ? 20.855 -13.569 -10.037 1.00 90.00 270 THR A O 1
ATOM 2137 N N . ASP A 1 271 ? 19.637 -12.348 -8.601 1.00 88.81 271 ASP A N 1
ATOM 2138 C CA . ASP A 1 271 ? 19.608 -13.352 -7.548 1.00 88.81 271 ASP A CA 1
ATOM 2139 C C . ASP A 1 271 ? 18.513 -14.408 -7.779 1.00 88.81 271 ASP A C 1
ATOM 2141 O O . ASP A 1 271 ? 17.680 -14.344 -8.700 1.00 88.81 271 ASP A O 1
ATOM 2145 N N . ASN A 1 272 ? 18.508 -15.418 -6.906 1.00 92.50 272 ASN A N 1
ATOM 2146 C CA . ASN A 1 272 ? 17.318 -16.225 -6.692 1.00 92.50 272 ASN A CA 1
ATOM 2147 C C . ASN A 1 272 ? 16.307 -15.380 -5.911 1.00 92.50 272 ASN A C 1
ATOM 2149 O O . ASN A 1 272 ? 16.525 -15.078 -4.743 1.00 92.50 272 ASN A O 1
ATOM 2153 N N . VAL A 1 273 ? 15.204 -15.015 -6.561 1.00 95.69 273 VAL A N 1
ATOM 2154 C CA . VAL A 1 273 ? 14.211 -14.111 -5.971 1.00 95.69 273 VAL A CA 1
ATOM 2155 C C . VAL A 1 273 ? 13.288 -14.785 -4.953 1.00 95.69 273 VAL A C 1
ATOM 2157 O O . VAL A 1 273 ? 12.428 -14.117 -4.399 1.00 95.69 273 VAL A O 1
ATOM 2160 N N . ALA A 1 274 ? 13.428 -16.092 -4.704 1.00 96.44 274 ALA A N 1
ATOM 2161 C CA . ALA A 1 274 ? 12.597 -16.810 -3.740 1.00 96.44 274 ALA A CA 1
ATOM 2162 C C . ALA A 1 274 ? 12.619 -16.159 -2.344 1.00 96.44 274 ALA A C 1
ATOM 2164 O O . ALA A 1 274 ? 13.661 -15.720 -1.858 1.00 96.44 274 ALA A O 1
ATOM 2165 N N . ILE A 1 275 ? 11.461 -16.147 -1.678 1.00 97.81 275 ILE A N 1
ATOM 2166 C CA . ILE A 1 275 ? 11.326 -15.603 -0.325 1.00 97.81 275 ILE A CA 1
ATOM 2167 C C . ILE A 1 275 ? 12.059 -16.536 0.643 1.00 97.81 275 ILE A C 1
ATOM 2169 O O . ILE A 1 275 ? 11.647 -17.679 0.851 1.00 97.81 275 ILE A O 1
ATOM 2173 N N . SER A 1 276 ? 13.164 -16.065 1.219 1.00 97.62 276 SER A N 1
ATOM 2174 C CA . SER A 1 276 ? 13.916 -16.835 2.210 1.00 97.62 276 SER A CA 1
ATOM 2175 C C . SER A 1 276 ? 13.138 -16.945 3.531 1.00 97.62 276 SER A C 1
ATOM 2177 O O . SER A 1 276 ? 12.323 -16.068 3.833 1.00 97.62 276 SER A O 1
ATOM 2179 N N . PRO A 1 277 ? 13.401 -17.970 4.365 1.00 98.00 277 PRO A N 1
ATOM 2180 C CA . PRO A 1 277 ? 12.790 -18.069 5.692 1.00 98.00 277 PRO A CA 1
ATOM 2181 C C . PRO A 1 277 ? 13.031 -16.825 6.561 1.00 98.00 277 PRO A C 1
ATOM 2183 O O . PRO A 1 277 ? 12.118 -16.364 7.240 1.00 98.00 277 PRO A O 1
ATOM 2186 N N . ASP A 1 278 ? 14.229 -16.237 6.486 1.00 98.00 278 ASP A N 1
ATOM 2187 C CA . ASP A 1 278 ? 14.572 -15.021 7.232 1.00 98.00 278 ASP A CA 1
ATOM 2188 C C . ASP A 1 278 ? 13.796 -13.796 6.742 1.00 98.00 278 ASP A C 1
ATOM 2190 O O . ASP A 1 278 ? 13.376 -12.968 7.555 1.00 98.00 278 ASP A O 1
ATOM 2194 N N . LEU A 1 279 ? 13.591 -13.676 5.424 1.00 97.75 279 LEU A N 1
ATOM 2195 C CA . LEU A 1 279 ? 12.770 -12.612 4.853 1.00 97.75 279 LEU A CA 1
ATOM 2196 C C . LEU A 1 279 ? 11.305 -12.800 5.254 1.00 97.75 279 LEU A C 1
ATOM 2198 O O . LEU A 1 279 ? 10.688 -11.846 5.714 1.00 97.75 279 LEU A O 1
ATOM 2202 N N . ALA A 1 280 ? 10.768 -14.018 5.158 1.00 97.88 280 ALA A N 1
ATOM 2203 C CA . ALA A 1 280 ? 9.401 -14.323 5.577 1.00 97.88 280 ALA A CA 1
ATOM 2204 C C . ALA A 1 280 ? 9.167 -13.981 7.060 1.00 97.88 280 ALA A C 1
ATOM 2206 O O . ALA A 1 280 ? 8.208 -13.281 7.380 1.00 97.88 280 ALA A O 1
ATOM 2207 N N . ALA A 1 281 ? 10.080 -14.386 7.948 1.00 97.06 281 ALA A N 1
ATOM 2208 C CA . ALA A 1 281 ? 10.001 -14.076 9.375 1.00 97.06 281 ALA A CA 1
ATOM 2209 C C . ALA A 1 281 ? 10.086 -12.564 9.657 1.00 97.06 281 ALA A C 1
ATOM 2211 O O . ALA A 1 281 ? 9.380 -12.052 10.525 1.00 97.06 281 ALA A O 1
ATOM 2212 N N . LEU A 1 282 ? 10.922 -11.824 8.918 1.00 96.25 282 LEU A N 1
ATOM 2213 C CA . LEU A 1 282 ? 10.989 -10.367 9.050 1.00 96.25 282 LEU A CA 1
ATOM 2214 C C . LEU A 1 282 ? 9.695 -9.692 8.575 1.00 96.25 282 LEU A C 1
ATOM 2216 O O . LEU A 1 282 ? 9.219 -8.763 9.219 1.00 96.25 282 LEU A O 1
ATOM 2220 N N . ILE A 1 283 ? 9.112 -10.152 7.469 1.00 96.62 283 ILE A N 1
ATOM 2221 C CA . ILE A 1 283 ? 7.843 -9.622 6.955 1.00 96.62 283 ILE A CA 1
ATOM 2222 C C . ILE A 1 283 ? 6.704 -9.884 7.944 1.00 96.62 283 ILE A C 1
ATOM 2224 O O . ILE A 1 283 ? 5.919 -8.969 8.202 1.00 96.62 283 ILE A O 1
ATOM 2228 N N . GLN A 1 284 ? 6.680 -11.070 8.555 1.00 95.44 284 GLN A N 1
ATOM 2229 C CA . GLN A 1 284 ? 5.749 -11.434 9.622 1.00 95.44 284 GLN A CA 1
ATOM 2230 C C . GLN A 1 284 ? 5.790 -10.441 10.793 1.00 95.44 284 GLN A C 1
ATOM 2232 O O . GLN A 1 284 ? 4.757 -9.902 11.200 1.00 95.44 284 GLN A O 1
ATOM 2237 N N . ASP A 1 285 ? 6.995 -10.131 11.272 1.00 93.81 285 ASP A N 1
ATOM 2238 C CA . ASP A 1 285 ? 7.242 -9.147 12.333 1.00 93.81 285 ASP A CA 1
ATOM 2239 C C . ASP A 1 285 ? 6.908 -7.699 11.914 1.00 93.81 285 ASP A C 1
ATOM 2241 O O . ASP A 1 285 ? 6.496 -6.899 12.749 1.00 93.81 285 ASP A O 1
ATOM 2245 N N . ILE A 1 286 ? 7.044 -7.334 10.634 1.00 93.44 286 ILE A N 1
ATOM 2246 C CA . ILE A 1 286 ? 6.709 -5.983 10.141 1.00 93.44 286 ILE A CA 1
ATOM 2247 C C . ILE A 1 286 ? 5.191 -5.757 10.070 1.00 93.44 286 ILE A C 1
ATOM 2249 O O . ILE A 1 286 ? 4.709 -4.659 10.374 1.00 93.44 286 ILE A O 1
ATOM 2253 N N . HIS A 1 287 ? 4.420 -6.753 9.623 1.00 93.69 287 HIS A N 1
ATOM 2254 C CA . HIS A 1 287 ? 2.970 -6.591 9.490 1.00 93.69 287 HIS A CA 1
ATOM 2255 C C . HIS A 1 287 ? 2.206 -6.929 10.782 1.00 93.69 287 HIS A C 1
ATOM 2257 O O . HIS A 1 287 ? 1.100 -6.413 10.970 1.00 93.69 287 HIS A O 1
ATOM 2263 N N . GLY A 1 288 ? 2.748 -7.791 11.652 1.00 92.94 288 GLY A N 1
ATOM 2264 C CA . GLY A 1 288 ? 2.233 -8.105 12.995 1.00 92.94 288 GLY A CA 1
ATOM 2265 C C . GLY A 1 288 ? 0.767 -8.527 13.059 1.00 92.94 288 GLY A C 1
ATOM 2266 O O . GLY A 1 288 ? 0.055 -8.168 13.991 1.00 92.94 288 GLY A O 1
ATOM 2267 N N . CYS A 1 289 ? 0.281 -9.219 12.029 1.00 92.81 289 CYS A N 1
ATOM 2268 C CA . CYS A 1 289 ? -1.123 -9.645 11.948 1.00 92.81 289 CYS A CA 1
ATOM 2269 C C . CYS A 1 289 ? -1.363 -11.019 12.573 1.00 92.81 289 CYS A C 1
ATOM 2271 O O . CYS A 1 289 ? -2.519 -11.395 12.754 1.00 92.81 289 CYS A O 1
ATOM 2273 N N . ASP A 1 290 ? -0.296 -11.756 12.869 1.00 89.56 290 ASP A N 1
ATOM 2274 C CA . ASP A 1 290 ? -0.372 -13.121 13.390 1.00 89.56 290 ASP A CA 1
ATOM 2275 C C . ASP A 1 290 ? -0.659 -13.133 14.895 1.00 89.56 290 ASP A C 1
ATOM 2277 O O . ASP A 1 290 ? -1.368 -14.011 15.374 1.00 89.56 290 ASP A O 1
ATOM 2281 N N . ASP A 1 291 ? -0.221 -12.089 15.603 1.00 85.69 291 ASP A N 1
ATOM 2282 C CA . ASP A 1 291 ? -0.497 -11.864 17.027 1.00 85.69 291 ASP A CA 1
ATOM 2283 C C . ASP A 1 291 ? -1.657 -10.874 17.258 1.00 85.69 291 ASP A C 1
ATOM 2285 O O . ASP A 1 291 ? -1.888 -10.395 18.370 1.00 85.69 291 ASP A O 1
ATOM 2289 N N . ALA A 1 292 ? -2.378 -10.503 16.195 1.00 87.25 292 ALA A N 1
ATOM 2290 C CA . ALA A 1 292 ? -3.433 -9.499 16.258 1.00 87.25 292 ALA A CA 1
ATOM 2291 C C . ALA A 1 292 ? -4.738 -10.048 16.852 1.00 87.25 292 ALA A C 1
ATOM 2293 O O . ALA A 1 292 ? -5.083 -11.218 16.680 1.00 87.25 292 ALA A O 1
ATOM 2294 N N . ALA A 1 293 ? -5.522 -9.161 17.472 1.00 89.38 293 ALA A N 1
ATOM 2295 C CA . ALA A 1 293 ? -6.828 -9.505 18.028 1.00 89.38 293 ALA A CA 1
ATOM 2296 C C . ALA A 1 293 ? -7.769 -10.136 16.983 1.00 89.38 293 ALA A C 1
ATOM 2298 O O . ALA A 1 293 ? -7.690 -9.843 15.782 1.00 89.38 293 ALA A O 1
ATOM 2299 N N . SER A 1 294 ? -8.696 -10.987 17.433 1.00 91.94 294 SER A N 1
ATOM 2300 C CA . SER A 1 294 ? -9.733 -11.538 16.554 1.00 91.94 294 SER A CA 1
ATOM 2301 C C . SER A 1 294 ? -10.634 -10.421 16.012 1.00 91.94 294 SER A C 1
ATOM 2303 O O . SER A 1 294 ? -10.744 -9.350 16.609 1.00 91.94 294 SER A O 1
ATOM 2305 N N . VAL A 1 295 ? -11.278 -10.643 14.864 1.00 91.06 295 VAL A N 1
ATOM 2306 C CA . VAL A 1 295 ? -12.226 -9.667 14.294 1.00 91.06 295 VAL A CA 1
ATOM 2307 C C . VAL A 1 295 ? -13.362 -9.355 15.279 1.00 91.06 295 VAL A C 1
ATOM 2309 O O . VAL A 1 295 ? -13.699 -8.187 15.469 1.00 91.06 295 VAL A O 1
ATOM 2312 N N . ASP A 1 296 ? -13.869 -10.365 15.987 1.00 92.88 296 ASP A N 1
ATOM 2313 C CA . ASP A 1 296 ? -14.899 -10.196 17.017 1.00 92.88 296 ASP A CA 1
ATOM 2314 C C . ASP A 1 296 ? -14.424 -9.337 18.193 1.00 92.88 296 ASP A C 1
ATOM 2316 O O . ASP A 1 296 ? -15.175 -8.498 18.700 1.00 92.88 296 ASP A O 1
ATOM 2320 N N . ASP A 1 297 ? -13.172 -9.504 18.624 1.00 93.56 297 ASP A N 1
ATOM 2321 C CA . ASP A 1 297 ? -12.602 -8.687 19.695 1.00 93.56 297 ASP A CA 1
ATOM 2322 C C . ASP A 1 297 ? -12.381 -7.242 19.244 1.00 93.56 297 ASP A C 1
ATOM 2324 O O . ASP A 1 297 ? -12.626 -6.318 20.022 1.00 93.56 297 ASP A O 1
ATOM 2328 N N . VAL A 1 298 ? -11.991 -7.024 17.985 1.00 92.00 298 VAL A N 1
ATOM 2329 C CA . VAL A 1 298 ? -11.875 -5.681 17.395 1.00 92.00 298 VAL A CA 1
ATOM 2330 C C . VAL A 1 298 ? -13.250 -5.016 17.331 1.00 92.00 298 VAL A C 1
ATOM 2332 O O . VAL A 1 298 ? -13.398 -3.884 17.797 1.00 92.00 298 VAL A O 1
ATOM 2335 N N . ARG A 1 299 ? -14.277 -5.729 16.851 1.00 92.75 299 ARG A N 1
ATOM 2336 C CA . ARG A 1 299 ? -15.667 -5.248 16.819 1.00 92.75 299 ARG A CA 1
ATOM 2337 C C . ARG A 1 299 ? -16.153 -4.872 18.216 1.00 92.75 299 ARG A C 1
ATOM 2339 O O . ARG A 1 299 ? -16.637 -3.757 18.421 1.00 92.75 299 ARG A O 1
ATOM 2346 N N . ARG A 1 300 ? -15.995 -5.775 19.191 1.00 92.50 300 ARG A N 1
ATOM 2347 C CA . ARG A 1 300 ? -16.384 -5.540 20.590 1.00 92.50 300 ARG A CA 1
ATOM 2348 C C . ARG A 1 300 ? -15.662 -4.321 21.155 1.00 92.50 300 ARG A C 1
ATOM 2350 O O . ARG A 1 300 ? -16.301 -3.446 21.731 1.00 92.50 300 ARG A O 1
ATOM 2357 N N . PHE A 1 301 ? -14.357 -4.221 20.927 1.00 91.81 301 PHE A N 1
ATOM 2358 C CA . PHE A 1 301 ? -13.550 -3.101 21.389 1.00 91.81 301 PHE A CA 1
ATOM 2359 C C . PHE A 1 301 ? -13.991 -1.760 20.790 1.00 91.81 301 PHE A C 1
ATOM 2361 O O . PHE A 1 301 ? -14.075 -0.774 21.528 1.00 91.81 301 PHE A O 1
ATOM 2368 N N . ILE A 1 302 ? -14.304 -1.705 19.491 1.00 90.00 302 ILE A N 1
ATOM 2369 C CA . ILE A 1 302 ? -14.821 -0.494 18.835 1.00 90.00 302 ILE A CA 1
ATOM 2370 C C . ILE A 1 302 ? -16.151 -0.080 19.474 1.00 90.00 302 ILE A C 1
ATOM 2372 O O . ILE A 1 302 ? -16.295 1.072 19.892 1.00 90.00 302 ILE A O 1
ATOM 2376 N N . LEU A 1 303 ? -17.096 -1.014 19.615 1.00 89.56 303 LEU A N 1
ATOM 2377 C CA . LEU A 1 303 ? -18.419 -0.742 20.187 1.00 89.56 303 LEU A CA 1
ATOM 2378 C C . LEU A 1 303 ? -18.341 -0.301 21.657 1.00 89.56 303 LEU A C 1
ATOM 2380 O O . LEU A 1 303 ? -18.930 0.717 22.027 1.00 89.56 303 LEU A O 1
ATOM 2384 N N . ASP A 1 304 ? -17.575 -1.009 22.488 1.00 88.38 304 ASP A N 1
ATOM 2385 C CA . ASP A 1 304 ? -17.406 -0.692 23.912 1.00 88.38 304 ASP A CA 1
ATOM 2386 C C . ASP A 1 304 ? -16.684 0.643 24.115 1.00 88.38 304 ASP A C 1
ATOM 2388 O O . ASP A 1 304 ? -17.000 1.424 25.020 1.00 88.38 304 ASP A O 1
ATOM 2392 N N . SER A 1 305 ? -15.713 0.944 23.255 1.00 86.19 305 SER A N 1
ATOM 2393 C CA . SER A 1 305 ? -15.047 2.241 23.267 1.00 86.19 305 SER A CA 1
ATOM 2394 C C . SER A 1 305 ? -16.016 3.351 22.878 1.00 86.19 305 SER A C 1
ATOM 2396 O O . SER A 1 305 ? -16.089 4.358 23.582 1.00 86.19 305 SER A O 1
ATOM 2398 N N . TYR A 1 306 ? -16.837 3.146 21.851 1.00 83.75 306 TYR A N 1
ATOM 2399 C CA . TYR A 1 306 ? -17.845 4.119 21.440 1.00 83.75 306 TYR A CA 1
ATOM 2400 C C . TYR A 1 306 ? -18.866 4.412 22.557 1.00 83.75 306 TYR A C 1
ATOM 2402 O O . TYR A 1 306 ? -19.112 5.570 22.898 1.00 83.75 306 TYR A O 1
ATOM 2410 N N . VAL A 1 307 ? -19.385 3.372 23.214 1.00 83.44 307 VAL A N 1
ATOM 2411 C CA . VAL A 1 307 ? -20.261 3.455 24.404 1.00 83.44 307 VAL A CA 1
ATOM 2412 C C . VAL A 1 307 ? -19.625 4.257 25.542 1.00 83.44 307 VAL A C 1
ATOM 2414 O O . VAL A 1 307 ? -20.313 5.003 26.244 1.00 83.44 307 VAL A O 1
ATOM 2417 N N . SER A 1 308 ? -18.320 4.078 25.747 1.00 82.12 308 SER A N 1
ATOM 2418 C CA . SER A 1 308 ? -17.560 4.709 26.827 1.00 82.12 308 SER A CA 1
ATOM 2419 C C . SER A 1 308 ? -17.317 6.197 26.586 1.00 82.12 308 SER A C 1
ATOM 2421 O O . SER A 1 308 ? -17.345 6.968 27.542 1.00 82.12 308 SER A O 1
ATOM 2423 N N . PHE A 1 309 ? -17.058 6.602 25.341 1.00 81.12 309 PHE A N 1
ATOM 2424 C CA . PHE A 1 309 ? -16.758 7.998 25.003 1.00 81.12 309 PHE A CA 1
ATOM 2425 C C . PHE A 1 309 ? -18.009 8.827 24.695 1.00 81.12 309 PHE A C 1
ATOM 2427 O O . PHE A 1 309 ? -17.969 10.051 24.810 1.00 81.12 309 PHE A O 1
ATOM 2434 N N . TYR A 1 310 ? -19.133 8.182 24.367 1.00 78.31 310 TYR A N 1
ATOM 2435 C CA . TYR A 1 310 ? -20.371 8.862 23.986 1.00 78.31 310 TYR A CA 1
ATOM 2436 C C . TYR A 1 310 ? -21.567 8.320 24.784 1.00 78.31 310 TYR A C 1
ATOM 2438 O O . TYR A 1 310 ? -22.338 7.511 24.260 1.00 78.31 310 TYR A O 1
ATOM 2446 N N . PRO A 1 311 ? -21.775 8.780 26.036 1.00 71.06 311 PRO A N 1
ATOM 2447 C CA . PRO A 1 311 ? -22.827 8.272 26.919 1.00 71.06 311 PRO A CA 1
ATOM 2448 C C . PRO A 1 311 ? -24.246 8.367 26.342 1.00 71.06 311 PRO A C 1
ATOM 2450 O O . PRO A 1 311 ? -25.073 7.501 26.613 1.00 71.06 311 PRO A O 1
ATOM 2453 N N . ALA A 1 312 ? -24.523 9.359 25.488 1.00 75.69 312 ALA A N 1
ATOM 2454 C CA . ALA A 1 312 ? -25.800 9.468 24.773 1.00 75.69 312 ALA A CA 1
ATOM 2455 C C . ALA A 1 312 ? -26.096 8.230 23.898 1.00 75.69 312 ALA A C 1
ATOM 2457 O O . ALA A 1 312 ? -27.246 7.814 23.765 1.00 75.69 312 ALA A O 1
ATOM 2458 N N . THR A 1 313 ? -25.055 7.574 23.382 1.00 69.19 313 THR A N 1
ATOM 2459 C CA . THR A 1 313 ? -25.164 6.326 22.614 1.00 69.19 313 THR A CA 1
ATOM 2460 C C . THR A 1 313 ? -25.545 5.135 23.486 1.00 69.19 313 THR A C 1
ATOM 2462 O O . THR A 1 313 ? -26.115 4.172 22.979 1.00 69.19 313 THR A O 1
ATOM 2465 N N . GLN A 1 314 ? -25.303 5.184 24.803 1.00 67.00 314 GLN A N 1
ATOM 2466 C CA . GLN A 1 314 ? -25.775 4.130 25.707 1.00 67.00 314 GLN A CA 1
ATOM 2467 C C . GLN A 1 314 ? -27.295 4.021 25.674 1.00 67.00 314 GLN A C 1
ATOM 2469 O O . GLN A 1 314 ? -27.823 2.916 25.754 1.0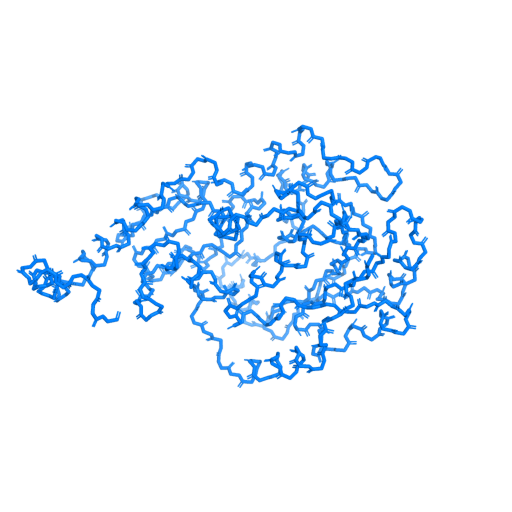0 67.00 314 GLN A O 1
ATOM 2474 N N . THR A 1 315 ? -28.000 5.143 25.524 1.00 68.62 315 THR A N 1
ATOM 2475 C CA . THR A 1 315 ? -29.461 5.162 25.404 1.00 68.62 315 THR A CA 1
ATOM 2476 C C . THR A 1 315 ? -29.915 4.464 24.123 1.00 68.62 315 THR A C 1
ATOM 2478 O O . THR A 1 315 ? -30.802 3.615 24.181 1.00 68.62 315 THR A O 1
ATOM 2481 N N . VAL A 1 316 ? -29.252 4.742 22.996 1.00 68.88 316 VAL A N 1
ATOM 2482 C CA . VAL A 1 316 ? -29.552 4.132 21.687 1.00 68.88 316 VAL A CA 1
ATOM 2483 C C . VAL A 1 316 ? -29.247 2.631 21.690 1.00 68.88 316 VAL A C 1
ATOM 2485 O O . VAL A 1 316 ? -30.088 1.828 21.301 1.00 68.88 316 VAL A O 1
ATOM 2488 N N . LEU A 1 317 ? -28.092 2.219 22.216 1.00 65.81 317 LEU A N 1
ATOM 2489 C CA . LEU A 1 317 ? -27.704 0.805 22.266 1.00 65.81 317 LEU A CA 1
ATOM 2490 C C . LEU A 1 317 ? -28.519 -0.002 23.285 1.00 65.81 317 LEU A C 1
ATOM 2492 O O . LEU A 1 317 ? -28.810 -1.173 23.050 1.00 65.81 317 LEU A O 1
ATOM 2496 N N . ARG A 1 318 ? -28.940 0.605 24.405 1.00 67.06 318 ARG A N 1
ATOM 2497 C CA . ARG A 1 318 ? -29.913 -0.015 25.324 1.00 67.06 318 ARG A CA 1
ATOM 2498 C C . ARG A 1 318 ? -31.275 -0.194 24.660 1.00 67.06 318 ARG A C 1
ATOM 2500 O O . ARG A 1 318 ? -31.953 -1.167 24.974 1.00 67.06 318 ARG A O 1
ATOM 2507 N N . HIS A 1 319 ? -31.673 0.727 23.783 1.00 65.00 319 HIS A N 1
ATOM 2508 C CA . HIS A 1 319 ? -32.903 0.602 23.010 1.00 65.00 319 HIS A CA 1
ATOM 2509 C C . HIS A 1 319 ? -32.796 -0.545 21.995 1.00 65.00 319 HIS A C 1
ATOM 2511 O O . HIS A 1 319 ? -33.589 -1.474 22.086 1.00 65.00 319 HIS A O 1
ATOM 2517 N N . ALA A 1 320 ? -31.745 -0.572 21.168 1.00 66.50 320 ALA A N 1
ATOM 2518 C CA . ALA A 1 320 ? -31.474 -1.648 20.203 1.00 66.50 320 ALA A CA 1
ATOM 2519 C C . ALA A 1 320 ? -31.402 -3.046 20.855 1.00 66.50 320 ALA A C 1
ATOM 2521 O O . ALA A 1 320 ? -32.015 -4.002 20.385 1.00 66.50 320 ALA A O 1
ATOM 2522 N N . ARG A 1 321 ? -30.733 -3.169 22.015 1.00 66.25 321 ARG A N 1
ATOM 2523 C CA . ARG A 1 321 ? -30.697 -4.422 22.799 1.00 66.25 321 ARG A CA 1
ATOM 2524 C C . ARG A 1 321 ? -32.067 -4.871 23.301 1.00 66.25 321 ARG A C 1
ATOM 2526 O O . ARG A 1 321 ? -32.282 -6.068 23.450 1.00 66.25 321 ARG A O 1
ATOM 2533 N N . LYS A 1 322 ? -32.961 -3.933 23.619 1.00 68.38 322 LYS A N 1
ATOM 2534 C CA . LYS A 1 322 ? -34.317 -4.248 24.089 1.00 68.38 322 LYS A CA 1
ATOM 2535 C C . LYS A 1 322 ? -35.253 -4.625 22.949 1.00 68.38 322 LYS A C 1
ATOM 2537 O O . LYS A 1 322 ? -36.161 -5.414 23.181 1.00 68.38 322 LYS A O 1
ATOM 2542 N N . THR A 1 323 ? -35.065 -4.046 21.767 1.00 68.50 323 THR A N 1
ATOM 2543 C CA . THR A 1 323 ? -35.946 -4.271 20.615 1.00 68.50 323 THR A CA 1
ATOM 2544 C C . THR A 1 323 ? -35.511 -5.452 19.754 1.00 68.50 323 THR A C 1
ATOM 2546 O O . THR A 1 323 ? -36.315 -5.944 18.976 1.00 68.50 323 THR A O 1
ATOM 2549 N N . GLY A 1 324 ? -34.272 -5.934 19.899 1.00 56.41 324 GLY A N 1
ATOM 2550 C CA . GLY A 1 324 ? -33.719 -6.961 19.013 1.00 56.41 324 GLY A CA 1
ATOM 2551 C C . GLY A 1 324 ? -33.287 -6.411 17.649 1.00 56.41 324 GLY A C 1
ATOM 2552 O O . GLY A 1 324 ? -32.703 -7.154 16.868 1.00 56.41 324 GLY A O 1
ATOM 2553 N N . ASP A 1 325 ? -33.487 -5.112 17.399 1.00 55.81 325 ASP A N 1
ATOM 2554 C CA . ASP A 1 325 ? -32.981 -4.396 16.226 1.00 55.81 325 ASP A CA 1
ATOM 2555 C C . ASP A 1 325 ? -31.500 -4.058 16.420 1.00 55.81 325 ASP A C 1
ATOM 2557 O O . ASP A 1 325 ? -31.099 -2.907 16.616 1.00 55.81 325 ASP A O 1
ATOM 2561 N N . PHE A 1 326 ? -30.650 -5.075 16.378 1.00 52.31 326 PHE A N 1
ATOM 2562 C CA . PHE A 1 326 ? -29.293 -4.857 15.902 1.00 52.31 326 PHE A CA 1
ATOM 2563 C C . PHE A 1 326 ? -29.352 -4.989 14.381 1.00 52.31 326 PHE A C 1
ATOM 2565 O O . PHE A 1 326 ? -29.604 -6.086 13.905 1.00 52.31 326 PHE A O 1
ATOM 2572 N N . LEU A 1 327 ? -29.076 -3.898 13.652 1.00 48.97 327 LEU A N 1
ATOM 2573 C CA . LEU A 1 327 ? -28.966 -3.810 12.177 1.00 48.97 327 LEU A CA 1
ATOM 2574 C C . LEU A 1 327 ? -30.226 -3.336 11.419 1.00 48.97 327 LEU A C 1
ATOM 2576 O O . LEU A 1 327 ? -30.676 -3.973 10.473 1.00 48.97 327 LEU A O 1
ATOM 2580 N N . GLY A 1 328 ? -30.740 -2.160 11.789 1.00 39.03 328 GLY A N 1
ATOM 2581 C CA . GLY A 1 328 ? -31.694 -1.386 10.981 1.00 39.03 328 GLY A CA 1
ATOM 2582 C C . GLY A 1 328 ? -31.183 0.005 10.576 1.00 39.03 328 GLY A C 1
ATOM 2583 O O . GLY A 1 328 ? -31.994 0.922 10.462 1.00 39.03 328 GLY A O 1
ATOM 2584 N N . VAL A 1 329 ? -29.862 0.193 10.441 1.00 38.94 329 VAL A N 1
ATOM 2585 C CA . VAL A 1 329 ? -29.232 1.434 9.937 1.00 38.94 329 VAL A CA 1
ATOM 2586 C C . VAL A 1 329 ? -28.132 1.093 8.952 1.00 38.94 329 VAL A C 1
ATOM 2588 O O . VAL A 1 329 ? -27.302 0.226 9.313 1.00 38.94 329 VAL A O 1
#